Protein AF-A0A6M0EXH0-F1 (afdb_monomer_lite)

pLDDT: mean 88.58, std 10.72, range [41.16, 98.56]

Radius of gyration: 38.64 Å; chains: 1; bounding box: 89×43×115 Å

Sequence (333 aa):
MSDLYNFTYYYGNGDSYSGFGYAPTGSYYSGQYLGYADGVYNETGYDGYYYISSVYSGYSSNLINNVYVSSYYDGDSSGEYYTPYHYSLGNTSGSYGLGSEYDYIYDNVTGYQDFGSNYYEADGSANNSDLYYFTYYYGNGDSYSGSGYASTGTYYSGQYLGYADGVYNETGYDGYYYISSVYSGYSNDLANQVYVSSYYDGDSSGEYYTPYHYSLGNTSGSYGLGSEYDYIYDNVTGYQDFGSNYYEADGSANNSDLYYFTYYYGNGDSYSGSGYASTGTYYSGQYLGYADGVYNETGYDGYYYISSVYSGYSNDLANQVYVSSYYDGDSSG

Secondary structure (DSSP, 8-state):
-EEEEEEEEE-SSS-EEEEEEEEETTS--TTEEEEPPTT---TTSS--EEEEEEEEEEE-GGGTT-EEEEEEEETTTT-EEE--HHHHT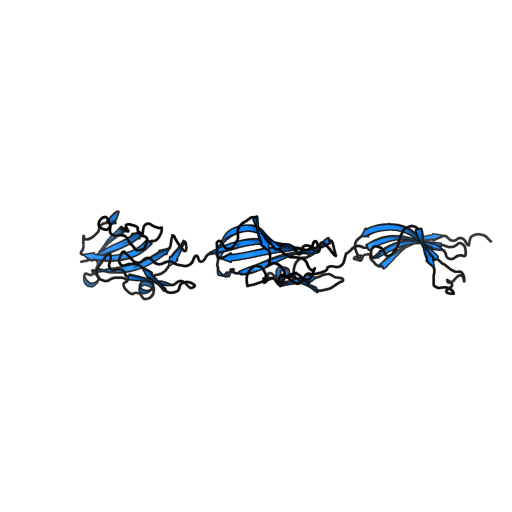T--SBSSSTT--EEEEEETTTEEEEEETTTB-------EEEEEEEEEE-SSS-EEEEEEEEETTS--TT-EEEPPTT---TTSS--EEEEEEEEEEEEGGGTT-EEEEEEEETTTT-EEE--HHHHTT--SBSSSTT--EEEEEETTTEEEEEETTTB--------EEEEEEEEE-SSS-EEEEEEEEETTS--TT-EEEPPTT---TTSS--EEEEEEEEEEE-GGGTT-EEEEEEE------

Structure (mmCIF, N/CA/C/O backbone):
data_AF-A0A6M0EXH0-F1
#
_entry.id   AF-A0A6M0EXH0-F1
#
loop_
_atom_site.group_PDB
_atom_site.id
_atom_site.type_symbol
_atom_site.label_atom_id
_atom_site.label_alt_id
_atom_site.label_comp_id
_atom_site.label_asym_id
_atom_site.label_entity_id
_atom_site.label_seq_id
_atom_site.pdbx_PDB_ins_code
_atom_site.Cartn_x
_atom_site.Cartn_y
_atom_site.Cartn_z
_atom_site.occupancy
_atom_site.B_iso_or_equiv
_atom_site.auth_seq_id
_atom_site.auth_comp_id
_atom_site.auth_asym_id
_atom_site.auth_atom_id
_atom_site.pdbx_PDB_model_num
ATOM 1 N N . MET A 1 1 ? -22.297 -6.994 53.208 1.00 87.81 1 MET A N 1
ATOM 2 C CA . MET A 1 1 ? -21.526 -7.720 52.181 1.00 87.81 1 MET A CA 1
ATOM 3 C C . MET A 1 1 ? -21.955 -7.198 50.828 1.00 87.81 1 MET A C 1
ATOM 5 O O . MET A 1 1 ? -23.049 -6.645 50.733 1.00 87.81 1 MET A O 1
ATOM 9 N N . SER A 1 2 ? -21.075 -7.298 49.844 1.00 95.81 2 SER A N 1
ATOM 10 C CA . SER A 1 2 ? -21.364 -6.983 48.449 1.00 95.81 2 SER A CA 1
ATOM 11 C C . SER A 1 2 ? -21.171 -8.217 47.575 1.00 95.81 2 SER A C 1
ATOM 13 O O . SER A 1 2 ? -20.488 -9.174 47.968 1.00 95.81 2 SER A O 1
ATOM 15 N N . ASP A 1 3 ? -21.776 -8.162 46.394 1.00 97.94 3 ASP A N 1
ATOM 16 C CA . ASP A 1 3 ? -21.526 -9.093 45.305 1.00 97.94 3 ASP A CA 1
ATOM 17 C C . ASP A 1 3 ? -20.686 -8.393 44.231 1.00 97.94 3 ASP A C 1
ATOM 19 O O . ASP A 1 3 ? -20.947 -7.231 43.908 1.00 97.94 3 ASP A O 1
ATOM 23 N N . LEU A 1 4 ? -19.693 -9.097 43.683 1.00 98.06 4 LEU A N 1
ATOM 24 C CA . LEU A 1 4 ? -19.029 -8.729 42.434 1.00 98.06 4 LEU A CA 1
ATOM 25 C C . LEU A 1 4 ? -19.858 -9.268 41.271 1.00 98.06 4 LEU A C 1
ATOM 27 O O . LEU A 1 4 ? -20.203 -10.449 41.266 1.00 98.06 4 LEU A O 1
ATOM 31 N N . TYR A 1 5 ? -20.148 -8.431 40.284 1.00 98.31 5 TYR A N 1
ATOM 32 C CA . TYR A 1 5 ? -20.830 -8.829 39.056 1.00 98.31 5 TYR A CA 1
ATOM 33 C C . TYR A 1 5 ? -19.974 -8.479 37.841 1.00 98.31 5 TYR A C 1
ATOM 35 O O . TYR A 1 5 ? -19.350 -7.422 37.818 1.00 98.31 5 TYR A O 1
ATOM 43 N N . ASN A 1 6 ? -19.959 -9.355 36.838 1.00 98.56 6 ASN A N 1
ATOM 44 C CA . ASN A 1 6 ? -19.406 -9.047 35.519 1.00 98.56 6 ASN A CA 1
ATOM 45 C C . ASN A 1 6 ? -20.550 -8.692 34.575 1.00 98.56 6 ASN A C 1
ATOM 47 O O . ASN A 1 6 ? -21.603 -9.337 34.614 1.00 98.56 6 ASN A O 1
ATOM 51 N N . PHE A 1 7 ? -20.337 -7.696 33.725 1.00 98.19 7 PHE A N 1
ATOM 52 C CA . PHE A 1 7 ? -21.364 -7.194 32.826 1.00 98.19 7 PHE A CA 1
ATOM 53 C C . PHE A 1 7 ? -20.805 -6.849 31.446 1.00 98.19 7 PHE A C 1
ATOM 55 O O . PHE A 1 7 ? -19.606 -6.612 31.290 1.00 98.19 7 PHE A O 1
ATOM 62 N N . THR A 1 8 ? -21.713 -6.767 30.479 1.00 98.06 8 THR A N 1
ATOM 63 C CA . THR A 1 8 ? -21.494 -6.135 29.175 1.00 98.06 8 THR A CA 1
ATOM 64 C C . THR A 1 8 ? -22.652 -5.187 28.898 1.00 98.06 8 THR A C 1
ATOM 66 O O . THR A 1 8 ? -23.804 -5.585 29.065 1.00 98.06 8 THR A O 1
ATOM 69 N N . TYR A 1 9 ? -22.360 -3.952 28.510 1.00 96.50 9 TYR A N 1
ATOM 70 C CA . TYR A 1 9 ? -23.330 -3.020 27.946 1.00 96.50 9 TYR A CA 1
ATOM 71 C C . TYR A 1 9 ? -23.258 -3.084 26.423 1.00 96.50 9 TYR A C 1
ATOM 73 O O . TYR A 1 9 ? -22.159 -3.054 25.878 1.00 96.50 9 TYR A O 1
ATOM 81 N N . TYR A 1 10 ? -24.404 -3.168 25.755 1.00 95.25 10 TYR A N 1
ATOM 82 C CA . TYR A 1 10 ? -24.516 -3.177 24.297 1.00 95.25 10 TYR A CA 1
ATOM 83 C C . TYR A 1 10 ? -25.215 -1.906 23.827 1.00 95.25 10 TYR A C 1
ATOM 85 O O . TYR A 1 10 ? -26.292 -1.593 24.338 1.00 95.25 10 TYR A O 1
ATOM 93 N N . TYR A 1 11 ? -24.635 -1.218 22.840 1.00 93.31 11 TYR A N 1
ATOM 94 C CA . TYR A 1 11 ? -25.221 -0.008 22.255 1.00 93.31 11 TYR A CA 1
ATOM 95 C C . TYR A 1 11 ? -26.290 -0.317 21.207 1.00 93.31 11 TYR A C 1
ATOM 97 O O . TYR A 1 11 ? -27.246 0.436 21.085 1.00 93.31 11 TYR A O 1
ATOM 105 N N . GLY A 1 12 ? -26.177 -1.444 20.500 1.00 91.25 12 GLY A N 1
ATOM 106 C CA . GLY A 1 12 ? -27.157 -1.893 19.502 1.00 91.25 12 GLY A CA 1
ATOM 107 C C . GLY A 1 12 ? -26.750 -1.663 18.041 1.00 91.25 12 GLY A C 1
ATOM 108 O O . GLY A 1 12 ? -27.329 -2.298 17.162 1.00 91.25 12 GLY A O 1
ATOM 109 N N . ASN A 1 13 ? -25.728 -0.846 17.785 1.00 87.44 13 ASN A N 1
ATOM 110 C CA . ASN A 1 13 ? -25.076 -0.651 16.479 1.00 87.44 13 ASN A CA 1
ATOM 111 C C . ASN A 1 13 ? -23.956 -1.671 16.190 1.00 87.44 13 ASN A C 1
ATOM 113 O O . ASN A 1 13 ? -23.621 -1.898 15.034 1.00 87.44 13 ASN A O 1
ATOM 117 N N . GLY A 1 14 ? -23.432 -2.333 17.219 1.00 92.00 14 GLY A N 1
ATOM 118 C CA . GLY A 1 14 ? -22.269 -3.220 17.113 1.00 92.00 14 GLY A CA 1
ATOM 119 C C . GLY A 1 14 ? -21.350 -3.069 18.318 1.00 92.00 14 GLY A C 1
ATOM 120 O O . GLY A 1 14 ? -20.712 -4.042 18.729 1.00 92.00 14 GLY A O 1
ATOM 121 N N . ASP A 1 15 ? -21.397 -1.899 18.951 1.00 95.25 15 ASP A N 1
ATOM 122 C CA . ASP A 1 15 ? -20.476 -1.563 20.023 1.00 95.25 15 ASP A CA 1
ATOM 123 C C . ASP A 1 15 ? -20.921 -2.111 21.359 1.00 95.25 15 ASP A C 1
ATOM 125 O O . ASP A 1 15 ? -22.110 -2.319 21.661 1.00 95.25 15 ASP A O 1
ATOM 129 N N . SER A 1 16 ? -19.926 -2.327 22.207 1.00 97.00 16 SER A N 1
ATOM 130 C CA . SER A 1 16 ? -20.157 -2.747 23.575 1.00 97.00 16 SER A CA 1
ATOM 131 C C . SER A 1 16 ? -18.986 -2.414 24.478 1.00 97.00 16 SER A C 1
ATOM 133 O O . SER A 1 16 ? -17.844 -2.354 24.045 1.00 97.00 16 SER A O 1
ATOM 135 N N . TYR A 1 17 ? -19.243 -2.302 25.776 1.00 97.94 17 TYR A N 1
ATOM 136 C CA . TYR A 1 17 ? -18.172 -2.329 26.766 1.00 97.94 17 TYR A CA 1
ATOM 137 C C . TYR A 1 17 ? -18.444 -3.357 27.848 1.00 97.94 17 TYR A C 1
ATOM 139 O O . TYR A 1 17 ? -19.583 -3.604 28.239 1.00 97.94 17 TYR A O 1
ATOM 147 N N . SER A 1 18 ? -17.378 -3.988 28.328 1.00 98.19 18 SER A N 1
ATOM 148 C CA . SER A 1 18 ? -17.439 -5.051 29.327 1.00 98.19 18 SER A CA 1
ATOM 149 C C . SER A 1 18 ? -16.565 -4.735 30.524 1.00 98.19 18 SER A C 1
ATOM 151 O O . SER A 1 18 ? -15.488 -4.144 30.412 1.00 98.19 18 SER A O 1
ATOM 153 N N . GLY A 1 19 ? -17.019 -5.175 31.690 1.00 98.12 19 GLY A N 1
ATOM 154 C CA . GLY A 1 19 ? -16.356 -4.868 32.940 1.00 98.12 19 GLY A CA 1
ATOM 155 C C . GLY A 1 19 ? -16.932 -5.617 34.126 1.00 98.12 19 GLY A C 1
ATOM 156 O O . GLY A 1 19 ? -17.653 -6.609 33.990 1.00 98.12 19 GLY A O 1
ATOM 157 N N . PHE A 1 20 ? -16.610 -5.115 35.311 1.00 98.31 20 PHE A N 1
ATOM 158 C CA . PHE A 1 20 ? -17.142 -5.623 36.563 1.00 98.31 20 PHE A CA 1
ATOM 159 C C . PHE A 1 20 ? -17.454 -4.491 37.533 1.00 98.31 20 PHE A C 1
ATOM 161 O O . PHE A 1 20 ? -16.868 -3.412 37.484 1.00 98.31 20 PHE A O 1
ATOM 168 N N . GLY A 1 21 ? -18.363 -4.748 38.462 1.00 97.62 21 GLY A N 1
ATOM 169 C CA . GLY A 1 21 ? -18.667 -3.816 39.534 1.00 97.62 21 GLY A CA 1
ATOM 170 C C . GLY A 1 21 ? -19.073 -4.524 40.811 1.00 97.62 21 GLY A C 1
ATOM 171 O O . GLY A 1 21 ? -19.112 -5.754 40.883 1.00 97.62 21 GLY A O 1
ATOM 172 N N . TYR A 1 22 ? -19.381 -3.731 41.832 1.00 98.06 22 TYR A N 1
ATOM 173 C CA . TYR A 1 22 ? -19.827 -4.234 43.127 1.00 98.06 22 TYR A CA 1
ATOM 174 C C . TYR A 1 22 ? -21.173 -3.634 43.509 1.00 98.06 22 TYR A C 1
ATOM 176 O O . TYR A 1 22 ? -21.377 -2.425 43.418 1.00 98.06 22 TYR A O 1
ATOM 184 N N . ALA A 1 23 ? -22.093 -4.466 43.982 1.00 97.56 23 ALA A N 1
ATOM 185 C CA . ALA A 1 23 ? -23.424 -4.043 44.412 1.00 97.56 23 ALA A CA 1
ATOM 186 C C . ALA A 1 23 ? -23.782 -4.666 45.770 1.00 97.56 23 ALA A C 1
ATOM 188 O O . ALA A 1 23 ? -23.120 -5.617 46.202 1.00 97.56 23 ALA A O 1
ATOM 189 N N . PRO A 1 24 ? -24.796 -4.148 46.488 1.00 97.69 24 PRO A N 1
ATOM 190 C CA . PRO A 1 24 ? -25.351 -4.848 47.640 1.00 97.69 24 PRO A CA 1
ATOM 191 C C . PRO A 1 24 ? -25.698 -6.302 47.292 1.00 97.69 24 PRO A C 1
ATOM 193 O O . PRO A 1 24 ? -26.144 -6.598 46.184 1.00 97.69 24 PRO A O 1
ATOM 196 N N . THR A 1 25 ? -25.485 -7.223 48.235 1.00 96.50 25 THR A N 1
ATOM 197 C CA . THR A 1 25 ? -25.768 -8.641 47.982 1.00 96.50 25 THR A CA 1
ATOM 198 C C . THR A 1 25 ? -27.222 -8.854 47.556 1.00 96.50 25 THR A C 1
ATOM 200 O O . THR A 1 25 ? -28.140 -8.385 48.230 1.00 96.50 25 THR A O 1
ATOM 203 N N . GLY A 1 26 ? -27.418 -9.576 46.451 1.00 94.69 26 GLY A N 1
ATOM 204 C CA . GLY A 1 26 ? -28.729 -9.846 45.858 1.00 94.69 26 GLY A CA 1
ATOM 205 C C . GLY A 1 26 ? -29.255 -8.767 44.905 1.00 94.69 26 GLY A C 1
ATOM 206 O O . GLY A 1 26 ? -30.392 -8.888 44.455 1.00 94.69 26 GLY A O 1
ATOM 207 N N . SER A 1 27 ? -28.471 -7.730 44.581 1.00 96.25 27 SER A N 1
ATOM 208 C CA . SER A 1 27 ? -28.870 -6.713 43.595 1.00 96.25 27 SER A CA 1
ATOM 209 C C . SER A 1 27 ? -29.006 -7.262 42.172 1.00 96.25 27 SER A C 1
ATOM 211 O O . SER A 1 27 ? -29.902 -6.831 41.449 1.00 96.25 27 SER A O 1
ATOM 213 N N . TYR A 1 28 ? -28.147 -8.209 41.784 1.00 97.19 28 TYR A N 1
ATOM 214 C CA . TYR A 1 28 ? -28.113 -8.783 40.437 1.00 97.19 28 TYR A CA 1
ATOM 215 C C . TYR A 1 28 ? -28.037 -10.312 40.464 1.00 97.19 28 TYR A C 1
ATOM 217 O O . TYR A 1 28 ? -27.669 -10.908 41.478 1.00 97.19 28 TYR A O 1
ATOM 225 N N . TYR A 1 29 ? -28.346 -10.951 39.333 1.00 97.38 29 TYR A N 1
ATOM 226 C CA . TYR A 1 29 ? -28.176 -12.393 39.121 1.00 97.38 29 TYR A CA 1
ATOM 227 C C . TYR A 1 29 ? -27.566 -12.697 37.742 1.00 97.38 29 TYR A C 1
ATOM 229 O O . TYR A 1 29 ? -27.699 -11.919 36.803 1.00 97.38 29 TYR A O 1
ATOM 237 N N . SER A 1 30 ? -26.872 -13.833 37.609 1.00 97.44 30 SER A N 1
ATOM 238 C CA . SER A 1 30 ? -26.282 -14.258 36.326 1.00 97.44 30 SER A CA 1
ATOM 239 C C . SER A 1 30 ? -27.373 -14.553 35.291 1.00 97.44 30 SER A C 1
ATOM 241 O O . SER A 1 30 ? -28.378 -15.190 35.609 1.00 97.44 30 SER A O 1
ATOM 243 N N . GLY A 1 31 ? -27.172 -14.083 34.060 1.00 96.81 31 GLY A N 1
ATOM 244 C CA . GLY A 1 31 ? -28.142 -14.160 32.969 1.00 96.81 31 GLY A CA 1
ATOM 245 C C . GLY A 1 31 ? -29.170 -13.023 32.963 1.00 96.81 31 GLY A C 1
ATOM 246 O O . GLY A 1 31 ? -30.100 -13.050 32.160 1.00 96.81 31 GLY A O 1
ATOM 247 N N . GLN A 1 32 ? -29.045 -12.043 33.861 1.00 97.56 32 GLN A N 1
ATOM 248 C CA . GLN A 1 32 ? -29.955 -10.904 33.929 1.00 97.56 32 GLN A CA 1
ATOM 249 C C . GLN A 1 32 ? -29.694 -9.916 32.789 1.00 97.56 32 GLN A C 1
ATOM 251 O O . GLN A 1 32 ? -28.553 -9.527 32.553 1.00 97.56 32 GLN A O 1
ATOM 256 N N . TYR A 1 33 ? -30.769 -9.454 32.152 1.00 95.12 33 TYR A N 1
ATOM 257 C CA . TYR A 1 33 ? -30.754 -8.318 31.233 1.00 95.12 33 TYR A CA 1
ATOM 258 C C . TYR A 1 33 ? -31.379 -7.100 31.916 1.00 95.12 33 TYR A C 1
ATOM 260 O O . TYR A 1 33 ? -32.401 -7.224 32.597 1.00 95.12 33 TYR A O 1
ATOM 268 N N . LEU A 1 34 ? -30.770 -5.933 31.738 1.00 91.94 34 LEU A N 1
ATOM 269 C CA . LEU A 1 34 ? -31.250 -4.653 32.253 1.00 91.94 34 LEU A CA 1
ATOM 270 C C . LEU A 1 34 ? -31.269 -3.658 31.091 1.00 91.94 34 LEU A C 1
ATOM 272 O O . LEU A 1 34 ? -30.221 -3.173 30.677 1.00 91.94 34 LEU A O 1
ATOM 276 N N . GLY A 1 35 ? -32.453 -3.397 30.545 1.00 81.38 35 GLY A N 1
ATOM 277 C CA . GLY A 1 35 ? -32.664 -2.341 29.553 1.00 81.38 35 GLY A CA 1
ATOM 278 C C . GLY A 1 35 ? -33.133 -1.044 30.207 1.00 81.38 35 GLY A C 1
ATOM 279 O O . GLY A 1 35 ? -33.582 -1.044 31.360 1.00 81.38 35 GLY A O 1
ATOM 280 N N . TYR A 1 36 ? -33.056 0.052 29.459 1.00 67.38 36 TYR A N 1
ATOM 281 C CA . TYR A 1 36 ? -33.635 1.329 29.865 1.00 67.38 36 TYR A CA 1
ATOM 282 C C . TYR A 1 36 ? -35.136 1.400 29.573 1.00 67.38 36 TYR A C 1
ATOM 284 O O . TYR A 1 36 ? -35.718 0.528 28.926 1.00 67.38 36 TYR A O 1
ATOM 292 N N . ALA A 1 37 ? -35.787 2.418 30.141 1.00 59.78 37 ALA A N 1
ATOM 293 C CA . ALA A 1 37 ? -37.183 2.700 29.846 1.00 59.78 37 ALA A CA 1
ATOM 294 C C . ALA A 1 37 ? -37.350 3.011 28.351 1.00 59.78 37 ALA A C 1
ATOM 296 O O . ALA A 1 37 ? -36.537 3.731 27.779 1.00 59.78 37 ALA A O 1
ATOM 297 N N . ASP A 1 38 ? -38.426 2.484 27.771 1.00 58.00 38 ASP A N 1
ATOM 298 C CA . ASP A 1 38 ? -38.812 2.661 26.369 1.00 58.00 38 ASP A CA 1
ATOM 299 C C . ASP A 1 38 ? -38.720 4.147 25.947 1.00 58.00 38 ASP A C 1
ATOM 301 O O . ASP A 1 38 ? -39.349 5.010 26.573 1.00 58.00 38 ASP A O 1
ATOM 305 N N . GLY A 1 39 ? -37.913 4.447 24.920 1.00 59.41 39 GLY A N 1
ATOM 306 C CA . GLY A 1 39 ? -37.734 5.798 24.367 1.00 59.41 39 GLY A CA 1
ATOM 307 C C . GLY A 1 39 ? -36.568 6.632 24.922 1.00 59.41 39 GLY A C 1
ATOM 308 O O . GLY A 1 39 ? -36.561 7.849 24.716 1.00 59.41 39 GLY A O 1
ATOM 309 N N . VAL A 1 40 ? -35.597 6.026 25.616 1.00 68.19 40 VAL A N 1
ATOM 310 C CA . VAL A 1 40 ? -34.318 6.669 25.980 1.00 68.19 40 VAL A CA 1
ATOM 311 C C . VAL A 1 40 ? -33.198 6.078 25.125 1.00 68.19 40 VAL A C 1
ATOM 313 O O . VAL A 1 40 ? -32.654 5.027 25.450 1.00 68.19 40 VAL A O 1
ATOM 316 N N . TYR A 1 41 ? -32.858 6.782 24.048 1.00 82.00 41 TYR A N 1
ATOM 317 C CA . TYR A 1 41 ? -31.816 6.371 23.112 1.00 82.00 41 TYR A CA 1
ATOM 318 C C . TYR A 1 41 ? -30.425 6.805 23.580 1.00 82.00 41 TYR A C 1
ATOM 320 O O . TYR A 1 41 ? -30.266 7.879 24.171 1.00 82.00 41 TYR A O 1
ATOM 328 N N . ASN A 1 42 ? -29.427 5.978 23.279 1.00 83.81 42 ASN A N 1
ATOM 329 C CA . ASN A 1 42 ? -28.021 6.374 23.336 1.00 83.81 42 ASN A CA 1
ATOM 330 C C . ASN A 1 42 ? -27.648 7.268 22.132 1.00 83.81 42 ASN A C 1
ATOM 332 O O . ASN A 1 42 ? -28.496 7.593 21.295 1.00 83.81 42 ASN A O 1
ATOM 336 N N . GLU A 1 43 ? -26.384 7.683 22.047 1.00 85.62 43 GLU A N 1
ATOM 337 C CA . GLU A 1 43 ? -25.857 8.542 20.978 1.00 85.62 43 GLU A CA 1
ATOM 338 C C . GLU A 1 43 ? -26.036 7.944 19.574 1.00 85.62 43 GLU A C 1
ATOM 340 O O . GLU A 1 43 ? -26.235 8.682 18.609 1.00 85.62 43 GLU A O 1
ATOM 345 N N . THR A 1 44 ? -26.103 6.615 19.472 1.00 80.00 44 THR A N 1
ATOM 346 C CA . THR A 1 44 ? -26.275 5.884 18.209 1.00 80.00 44 THR A CA 1
ATOM 347 C C . THR A 1 44 ? -27.745 5.711 17.811 1.00 80.00 44 THR A C 1
ATOM 349 O O . THR A 1 44 ? -28.058 5.185 16.742 1.00 80.00 44 THR A O 1
ATOM 352 N N . GLY A 1 45 ? -28.679 6.202 18.635 1.00 84.88 45 GLY A N 1
ATOM 353 C CA . GLY A 1 45 ? -30.116 6.174 18.360 1.00 84.88 45 GLY A CA 1
ATOM 354 C C . GLY A 1 45 ? -30.803 4.847 18.696 1.00 84.88 45 GLY A C 1
ATOM 355 O O . GLY A 1 45 ? -31.947 4.643 18.284 1.00 84.88 45 GLY A O 1
ATOM 356 N N . TYR A 1 46 ? -30.137 3.959 19.438 1.00 86.50 46 TYR A N 1
ATOM 357 C CA . TYR A 1 46 ? -30.650 2.647 19.835 1.00 86.50 46 TYR A CA 1
ATOM 358 C C . TYR A 1 46 ? -30.922 2.561 21.346 1.00 86.50 46 TYR A C 1
ATOM 360 O O . TYR A 1 46 ? -30.409 3.343 22.150 1.00 86.50 46 TYR A O 1
ATOM 368 N N . ASP A 1 47 ? -31.745 1.586 21.740 1.00 87.25 47 ASP A N 1
ATOM 369 C CA . ASP A 1 47 ? -31.973 1.255 23.148 1.00 87.25 47 ASP A CA 1
ATOM 370 C C . ASP A 1 47 ? -30.851 0.331 23.645 1.00 87.25 47 ASP A C 1
ATOM 372 O O . ASP A 1 47 ? -30.845 -0.875 23.372 1.00 87.25 47 ASP A O 1
ATOM 376 N N . GLY A 1 48 ? -29.897 0.887 24.389 1.00 89.19 48 GLY A N 1
ATOM 377 C CA . GLY A 1 48 ? -28.822 0.092 24.977 1.00 89.19 48 GLY A CA 1
ATOM 378 C C . GLY A 1 48 ? -29.271 -0.746 26.181 1.00 89.19 48 GLY A C 1
ATOM 379 O O . GLY A 1 48 ? -30.248 -0.430 26.872 1.00 89.19 48 GLY A O 1
ATOM 380 N N . TYR A 1 49 ? -28.543 -1.827 26.468 1.00 93.25 49 TYR A N 1
ATOM 381 C CA . TYR A 1 49 ? -28.848 -2.708 27.600 1.00 93.25 49 TYR A CA 1
ATOM 382 C C . TYR A 1 49 ? -27.605 -3.347 28.219 1.00 93.25 49 TYR A C 1
ATOM 384 O O . TYR A 1 49 ? -26.626 -3.648 27.540 1.00 93.25 49 TYR A O 1
ATOM 392 N N . TYR A 1 50 ? -27.684 -3.636 29.519 1.00 96.69 50 TYR A N 1
ATOM 393 C CA . TYR A 1 50 ? -26.700 -4.446 30.229 1.00 96.69 50 TYR A CA 1
ATOM 394 C C . TYR A 1 50 ? -27.087 -5.923 30.237 1.00 96.69 50 TYR A C 1
ATOM 396 O O . TYR A 1 50 ? -28.254 -6.282 30.409 1.00 96.69 50 TYR A O 1
ATOM 404 N N . TYR A 1 51 ? -26.077 -6.781 30.161 1.00 97.62 51 TYR A N 1
ATOM 405 C CA . TYR A 1 51 ? -26.156 -8.210 30.419 1.00 97.62 51 TYR A CA 1
ATOM 406 C C . TYR A 1 51 ? -25.208 -8.588 31.558 1.00 97.62 51 TYR A C 1
ATOM 408 O O . TYR A 1 51 ? -24.006 -8.345 31.473 1.00 97.62 51 TYR A O 1
ATOM 416 N N . ILE A 1 52 ? -25.734 -9.205 32.617 1.00 98.50 52 ILE A N 1
ATOM 417 C CA . ILE A 1 52 ? -24.950 -9.684 33.760 1.00 98.50 52 ILE A CA 1
ATOM 418 C C . ILE A 1 52 ? -24.504 -11.119 33.494 1.00 98.50 52 ILE A C 1
ATOM 420 O O . ILE A 1 52 ? -25.296 -12.060 33.576 1.00 98.50 52 ILE A O 1
ATOM 424 N N . SER A 1 53 ? -23.220 -11.319 33.212 1.00 97.88 53 SER A N 1
ATOM 425 C CA . SER A 1 53 ? -22.692 -12.639 32.858 1.00 97.88 53 SER A CA 1
ATOM 426 C C . SER A 1 53 ? -22.463 -13.527 34.083 1.00 97.88 53 SER A C 1
ATOM 428 O O . SER A 1 53 ? -22.690 -14.736 34.036 1.00 97.88 53 SER A O 1
ATOM 430 N N . SER A 1 54 ? -22.057 -12.955 35.217 1.00 98.00 54 SER A N 1
ATOM 431 C CA . SER A 1 54 ? -21.780 -13.711 36.446 1.00 98.00 54 SER A CA 1
ATOM 432 C C . SER A 1 54 ? -21.868 -12.839 37.695 1.00 98.00 54 SER A C 1
ATOM 434 O O . SER A 1 54 ? -21.700 -11.625 37.613 1.00 98.00 54 SER A O 1
ATOM 436 N N . VAL A 1 55 ? -22.132 -13.469 38.845 1.00 98.00 55 VAL A N 1
ATOM 437 C CA . VAL A 1 55 ? -22.244 -12.818 40.160 1.00 98.00 55 VAL A CA 1
ATOM 438 C C . VAL A 1 55 ? -21.563 -13.686 41.222 1.00 98.00 55 VAL A C 1
ATOM 440 O O . VAL A 1 55 ? -21.782 -14.897 41.261 1.00 98.00 55 VAL A O 1
ATOM 443 N N . TYR A 1 56 ? -20.764 -13.071 42.093 1.00 97.50 56 TYR A N 1
ATOM 444 C CA . TYR A 1 56 ? -20.016 -13.729 43.164 1.00 97.50 56 TYR A CA 1
ATOM 445 C C . TYR A 1 56 ? -20.186 -12.971 44.484 1.00 97.50 56 TYR A C 1
ATOM 447 O O . TYR A 1 56 ? -19.867 -11.787 44.569 1.00 97.50 56 TYR A O 1
ATOM 455 N N . SER A 1 57 ? -20.648 -13.648 45.534 1.00 95.69 57 SER A N 1
ATOM 456 C CA . SER A 1 57 ? -20.845 -13.044 46.859 1.00 95.69 57 SER A CA 1
ATOM 457 C C . SER A 1 57 ? -19.601 -13.106 47.746 1.00 95.69 57 SER A C 1
ATOM 459 O O . SER A 1 57 ? -18.725 -13.948 47.562 1.00 95.69 57 SER A O 1
ATOM 461 N N . GLY A 1 58 ? -19.574 -12.261 48.780 1.00 93.31 58 GLY A N 1
ATOM 462 C CA . GLY A 1 58 ? -18.561 -12.313 49.846 1.00 93.31 58 GLY A CA 1
ATOM 463 C C . GLY A 1 58 ? -17.533 -11.185 49.801 1.00 93.31 58 GLY A C 1
ATOM 464 O O . GLY A 1 58 ? -16.509 -11.264 50.477 1.00 93.31 58 GLY A O 1
ATOM 465 N N . TYR A 1 59 ? -17.810 -10.125 49.042 1.00 95.56 59 TYR A N 1
ATOM 466 C CA . TYR A 1 59 ? -16.930 -8.971 48.927 1.00 95.56 59 TYR A CA 1
ATOM 467 C C . TYR A 1 59 ? -17.248 -7.901 49.980 1.00 95.56 59 TYR A C 1
ATOM 469 O O . TYR A 1 59 ? -18.282 -7.911 50.669 1.00 95.56 59 TYR A O 1
ATOM 477 N N . SER A 1 60 ? -16.299 -6.979 50.145 1.00 94.25 60 SER A N 1
ATOM 478 C CA . SER A 1 60 ? -16.377 -5.912 51.137 1.00 94.25 60 SER A CA 1
ATOM 479 C C . SER A 1 60 ? -17.373 -4.826 50.726 1.00 94.25 60 SER A C 1
ATOM 481 O O . SER A 1 60 ? -17.406 -4.371 49.582 1.00 94.25 60 SER A O 1
ATOM 483 N N . SER A 1 61 ? -18.167 -4.349 51.687 1.00 93.00 61 SER A N 1
ATOM 484 C CA . SER A 1 61 ? -19.198 -3.333 51.445 1.00 93.00 61 SER A CA 1
ATOM 485 C C . SER A 1 61 ? -18.647 -1.956 51.067 1.00 93.00 61 SER A C 1
ATOM 487 O O . SER A 1 61 ? -19.401 -1.142 50.553 1.00 93.00 61 SER A O 1
ATOM 489 N N . ASN A 1 62 ? -17.361 -1.678 51.302 1.00 94.50 62 ASN A N 1
ATOM 490 C CA . ASN A 1 62 ? -16.730 -0.420 50.883 1.00 94.50 62 ASN A CA 1
ATOM 491 C C . ASN A 1 62 ? -16.511 -0.317 49.363 1.00 94.50 62 ASN A C 1
ATOM 493 O O . ASN A 1 62 ? -16.150 0.754 48.894 1.00 94.50 62 ASN A O 1
ATOM 497 N N . LEU A 1 63 ? -16.693 -1.412 48.619 1.00 95.19 63 LEU A N 1
ATOM 498 C CA . LEU A 1 63 ? -16.568 -1.433 47.161 1.00 95.19 63 LEU A CA 1
ATOM 499 C C . LEU A 1 63 ? -17.892 -1.137 46.452 1.00 95.19 63 LEU A C 1
ATOM 501 O O . LEU A 1 63 ? -17.887 -0.917 45.248 1.00 95.19 63 LEU A O 1
ATOM 505 N N . ILE A 1 64 ? -19.016 -1.166 47.179 1.00 97.06 64 ILE A N 1
ATOM 506 C CA . ILE A 1 64 ? -20.361 -0.993 46.618 1.00 97.06 64 ILE A CA 1
ATOM 507 C C . ILE A 1 64 ? -20.414 0.258 45.735 1.00 97.06 64 ILE A C 1
ATOM 509 O O . ILE A 1 64 ? -19.936 1.315 46.137 1.00 97.06 64 ILE A O 1
ATOM 513 N N . ASN A 1 65 ? -21.052 0.108 44.574 1.00 96.31 65 ASN A N 1
ATOM 514 C CA . ASN A 1 65 ? -21.240 1.090 43.507 1.00 96.31 65 ASN A CA 1
ATOM 515 C C . ASN A 1 65 ? -20.017 1.375 42.631 1.00 96.31 65 ASN A C 1
ATOM 517 O O . ASN A 1 65 ? -20.183 2.027 41.601 1.00 96.31 65 ASN A O 1
ATOM 521 N N . ASN A 1 66 ? -18.830 0.871 42.973 1.00 97.62 66 ASN A N 1
ATOM 522 C CA . ASN A 1 66 ? -1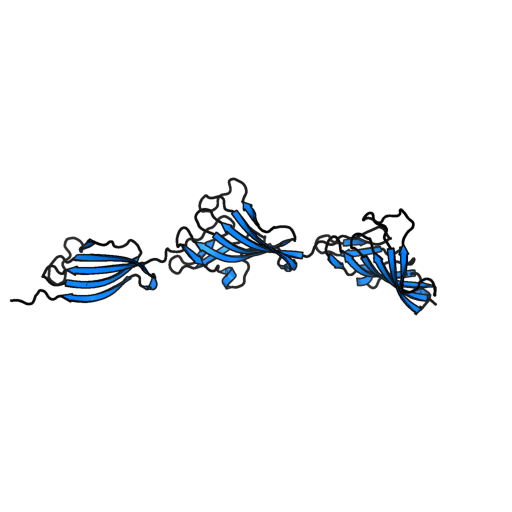7.684 0.978 42.077 1.00 97.62 66 ASN A CA 1
ATOM 523 C C . ASN A 1 66 ? -17.903 0.096 40.848 1.00 97.62 66 ASN A C 1
ATOM 525 O O . ASN A 1 66 ? -18.225 -1.090 40.983 1.00 97.62 66 ASN A O 1
ATOM 529 N N . VAL A 1 67 ? -17.678 0.678 39.674 1.00 97.94 67 VAL A N 1
ATOM 530 C CA . VAL A 1 67 ? -17.728 0.000 38.381 1.00 97.94 67 VAL A CA 1
ATOM 531 C C . VAL A 1 67 ? -16.425 0.247 37.632 1.00 97.94 67 VAL A C 1
ATOM 533 O O . VAL A 1 67 ? -15.917 1.368 37.595 1.00 97.94 67 VAL A O 1
ATOM 536 N N . TYR A 1 68 ? -15.880 -0.814 37.056 1.00 98.25 68 TYR A N 1
ATOM 537 C CA . TYR A 1 68 ? -14.656 -0.825 36.272 1.00 98.25 68 TYR A CA 1
ATOM 538 C C . TYR A 1 68 ? -14.996 -1.355 34.887 1.00 98.25 68 TYR A C 1
ATOM 540 O O . TYR A 1 68 ? -15.468 -2.486 34.773 1.00 98.25 68 TYR A O 1
ATOM 548 N N . VAL A 1 69 ? -14.743 -0.566 33.847 1.00 98.31 69 VAL A N 1
ATOM 549 C CA . VAL A 1 69 ? -14.872 -1.029 32.465 1.00 98.31 69 VAL A CA 1
ATOM 550 C C . VAL A 1 69 ? -13.506 -1.493 31.990 1.00 98.31 69 VAL A C 1
ATOM 552 O O . VAL A 1 69 ? -12.586 -0.700 31.889 1.00 98.31 69 VAL A O 1
ATOM 555 N N . SER A 1 70 ? -13.349 -2.784 31.719 1.00 97.75 70 SER A N 1
ATOM 556 C CA . SER A 1 70 ? -12.053 -3.367 31.352 1.00 97.75 70 SER A CA 1
ATOM 557 C C . SER A 1 70 ? -11.792 -3.415 29.850 1.00 97.75 70 SER A C 1
ATOM 559 O O . SER A 1 70 ? -10.656 -3.633 29.440 1.00 97.75 70 SER A O 1
ATOM 561 N N . SER A 1 71 ? -12.833 -3.269 29.032 1.00 97.94 71 SER A N 1
ATOM 562 C CA . SER A 1 71 ? -12.738 -3.373 27.578 1.00 97.94 71 SER A CA 1
ATOM 563 C C . SER A 1 71 ? -13.884 -2.620 26.914 1.00 97.94 71 SER A C 1
ATOM 565 O O . SER A 1 71 ? -15.018 -2.709 27.385 1.00 97.94 71 SER A O 1
ATOM 567 N N . TYR A 1 72 ? -13.574 -1.921 25.828 1.00 97.88 72 TYR A N 1
ATOM 568 C CA . TYR A 1 72 ? -14.527 -1.376 24.866 1.00 97.88 72 TYR A CA 1
ATOM 569 C C . TYR A 1 72 ? -14.328 -2.099 23.530 1.00 97.88 72 TYR A C 1
ATOM 571 O O . TYR A 1 72 ? -13.190 -2.387 23.170 1.00 97.88 72 TYR A O 1
ATOM 579 N N . TYR A 1 73 ? -15.405 -2.433 22.836 1.00 95.88 73 TYR A N 1
ATOM 580 C CA . TYR A 1 73 ? -15.414 -2.995 21.492 1.00 95.88 73 TYR A CA 1
ATOM 581 C C . TYR A 1 73 ? -16.161 -2.022 20.597 1.00 95.88 73 TYR A C 1
ATOM 583 O O . TYR A 1 73 ? -17.359 -1.829 20.800 1.00 95.88 73 TYR A O 1
ATOM 591 N N . ASP A 1 74 ? -15.435 -1.440 19.655 1.00 93.00 74 ASP A N 1
ATOM 592 C CA . ASP A 1 74 ? -15.975 -0.627 18.574 1.00 93.00 74 ASP A CA 1
ATOM 593 C C . ASP A 1 74 ? -16.209 -1.580 17.401 1.00 93.00 74 ASP A C 1
ATOM 595 O O . ASP A 1 74 ? -15.266 -2.052 16.768 1.00 93.00 74 ASP A O 1
ATOM 599 N N . GLY A 1 75 ? -17.459 -1.970 17.202 1.00 89.12 75 GLY A N 1
ATOM 600 C CA . GLY A 1 75 ? -17.858 -2.958 16.213 1.00 89.12 75 GLY A CA 1
ATOM 601 C C . GLY A 1 75 ? -18.349 -2.351 14.905 1.00 89.12 75 GLY A C 1
ATOM 602 O O . GLY A 1 75 ? -18.361 -3.068 13.900 1.00 89.12 75 GLY A O 1
ATOM 603 N N . ASP A 1 76 ? -18.782 -1.093 14.901 1.00 85.31 76 ASP A N 1
ATOM 604 C CA . ASP A 1 76 ? -19.379 -0.454 13.729 1.00 85.31 76 ASP A CA 1
ATOM 605 C C . ASP A 1 76 ? -18.433 0.501 12.983 1.00 85.31 76 ASP A C 1
ATOM 607 O O . ASP A 1 76 ? -18.603 0.660 11.767 1.00 85.31 76 ASP A O 1
ATOM 611 N N . SER A 1 77 ? -17.400 1.026 13.648 1.00 83.25 77 SER A N 1
ATOM 612 C CA . SER A 1 77 ? -16.390 1.908 13.059 1.00 83.25 77 SER A CA 1
ATOM 613 C C . SER A 1 77 ? -15.051 1.202 12.819 1.00 83.25 77 SER A C 1
ATOM 615 O O . SER A 1 77 ? -14.606 1.105 11.668 1.00 83.25 77 SER A O 1
ATOM 617 N N . SER A 1 78 ? -14.392 0.674 13.857 1.00 83.69 78 SER A N 1
ATOM 618 C CA . SER A 1 78 ? -13.049 0.075 13.722 1.00 83.69 78 SER A CA 1
ATOM 619 C C . SER A 1 78 ? -13.010 -1.453 13.682 1.00 83.69 78 SER A C 1
ATOM 621 O O . SER A 1 78 ? -12.112 -2.022 13.053 1.00 83.69 78 SER A O 1
ATOM 623 N N . GLY A 1 79 ? -13.969 -2.124 14.319 1.00 85.38 79 GLY A N 1
ATOM 624 C CA . GLY A 1 79 ? -13.971 -3.574 14.526 1.00 85.38 79 GLY A CA 1
ATOM 625 C C . GLY A 1 79 ? -12.998 -4.062 15.609 1.00 85.38 79 GLY A C 1
ATOM 626 O O . GLY A 1 79 ? -12.725 -5.265 15.667 1.00 85.38 79 GLY A O 1
ATOM 627 N N . GLU A 1 80 ? -12.466 -3.169 16.447 1.00 87.50 80 GLU A N 1
ATOM 628 C CA . GLU A 1 80 ? -11.358 -3.430 17.370 1.00 87.50 80 GLU A CA 1
ATOM 629 C C . GLU A 1 80 ? -11.744 -3.347 18.855 1.00 87.50 80 GLU A C 1
ATOM 631 O O . GLU A 1 80 ? -12.753 -2.765 19.260 1.00 87.50 80 GLU A O 1
ATOM 636 N N . TYR A 1 81 ? -10.889 -3.936 19.699 1.00 93.00 81 TYR A N 1
ATOM 637 C CA . TYR A 1 81 ? -10.984 -3.809 21.152 1.00 93.00 81 TYR A CA 1
ATOM 638 C C . TYR A 1 81 ? -10.023 -2.748 21.688 1.00 93.00 81 TYR A C 1
ATOM 640 O O . TYR A 1 81 ? -8.810 -2.819 21.493 1.00 93.00 81 TYR A O 1
ATOM 648 N N . TYR A 1 82 ? -10.554 -1.847 22.504 1.00 94.69 82 TYR A N 1
ATOM 649 C CA . TYR A 1 82 ? -9.803 -0.823 23.213 1.00 94.69 82 TYR A CA 1
ATOM 650 C C . TYR A 1 82 ? -9.746 -1.126 24.713 1.00 94.69 82 TYR A C 1
ATOM 652 O O . TYR A 1 82 ? -10.694 -1.641 25.316 1.00 94.69 82 TYR A O 1
ATOM 660 N N . THR A 1 83 ? -8.613 -0.790 25.339 1.00 96.69 83 THR A N 1
ATOM 661 C CA . THR A 1 83 ? -8.491 -0.758 26.804 1.00 96.69 83 THR A CA 1
ATOM 662 C C . THR A 1 83 ? -8.906 0.630 27.295 1.00 96.69 83 THR A C 1
ATOM 664 O O . THR A 1 83 ? -8.228 1.596 26.943 1.00 96.69 83 THR A O 1
ATOM 667 N N . PRO A 1 84 ? -9.964 0.756 28.116 1.00 97.69 84 PRO A N 1
ATOM 668 C CA . PRO A 1 84 ? -10.413 2.053 28.610 1.00 97.69 84 PRO A CA 1
ATOM 669 C C . PRO A 1 84 ? -9.365 2.768 29.469 1.00 97.69 84 PRO A C 1
ATOM 671 O O . PRO A 1 84 ? -8.606 2.139 30.222 1.00 97.69 84 PRO A O 1
ATOM 674 N N . TYR A 1 85 ? -9.343 4.096 29.382 1.00 97.81 85 TYR A N 1
ATOM 675 C CA . TYR A 1 85 ? -8.352 4.946 30.032 1.00 97.81 85 TYR A CA 1
ATOM 676 C C . TYR A 1 85 ? -8.332 4.772 31.554 1.00 97.81 85 TYR A C 1
ATOM 678 O O . TYR A 1 85 ? -7.265 4.511 32.121 1.00 97.81 85 TYR A O 1
ATOM 686 N N . HIS A 1 86 ? -9.476 4.845 32.241 1.00 97.44 86 HIS A N 1
ATOM 687 C CA . HIS A 1 86 ? -9.499 4.694 33.698 1.00 97.44 86 HIS A CA 1
ATOM 688 C C . HIS A 1 86 ? -9.027 3.308 34.135 1.00 97.44 86 HIS A C 1
ATOM 690 O O . HIS A 1 86 ? -8.262 3.205 35.098 1.00 97.44 86 HIS A O 1
ATOM 696 N N . TYR A 1 87 ? -9.392 2.257 33.404 1.00 96.94 87 TYR A N 1
ATOM 697 C CA . TYR A 1 87 ? -8.943 0.902 33.710 1.00 96.94 87 TYR A CA 1
ATOM 698 C C . TYR A 1 87 ? -7.435 0.731 33.548 1.00 96.94 87 TYR A C 1
ATOM 700 O O . TYR A 1 87 ? -6.795 0.126 34.410 1.00 96.94 87 TYR A O 1
ATOM 708 N N . SER A 1 88 ? -6.842 1.334 32.512 1.00 96.50 88 SER A N 1
ATOM 709 C CA . SER A 1 88 ? -5.384 1.340 32.319 1.00 96.50 88 SER A CA 1
ATOM 710 C C . SER A 1 88 ? -4.626 1.981 33.496 1.00 96.50 88 SER A C 1
ATOM 712 O O . SER A 1 88 ? -3.495 1.600 33.798 1.00 96.50 88 SER A O 1
ATOM 714 N N . LEU A 1 89 ? -5.278 2.900 34.218 1.00 97.00 89 LEU A N 1
ATOM 715 C CA . LEU A 1 89 ? -4.766 3.550 35.426 1.00 97.00 89 LEU A CA 1
ATOM 716 C C . LEU A 1 89 ? -5.157 2.840 36.734 1.00 97.00 89 LEU A C 1
ATOM 718 O O . LEU A 1 89 ? -4.778 3.298 37.812 1.00 97.00 89 LEU A O 1
ATOM 722 N N . GLY A 1 90 ? -5.922 1.746 36.671 1.00 95.19 90 GLY A N 1
ATOM 723 C CA . GLY A 1 90 ? -6.470 1.056 37.844 1.00 95.19 90 GLY A CA 1
ATOM 724 C C . GLY A 1 90 ? -7.593 1.819 38.562 1.00 95.19 90 GLY A C 1
ATOM 725 O O . GLY A 1 90 ? -7.878 1.537 39.729 1.00 95.19 90 GLY A O 1
ATOM 726 N N . ASN A 1 91 ? -8.222 2.782 37.889 1.00 97.12 91 ASN A N 1
ATOM 727 C CA . ASN A 1 91 ? -9.309 3.606 38.411 1.00 97.12 91 ASN A CA 1
ATOM 728 C C . ASN A 1 91 ? -10.687 3.033 38.045 1.00 97.12 91 ASN A C 1
ATOM 730 O O . ASN A 1 91 ? -10.836 2.244 37.115 1.00 97.12 91 ASN A O 1
ATOM 734 N N . THR A 1 92 ? -11.708 3.440 38.798 1.00 96.75 92 THR A N 1
ATOM 735 C CA . THR A 1 92 ? -13.113 3.137 38.492 1.00 96.75 92 THR A CA 1
ATOM 736 C C . THR A 1 92 ? -13.605 4.003 37.339 1.00 96.75 92 THR A C 1
ATOM 738 O O . THR A 1 92 ? -13.379 5.212 37.368 1.00 96.75 92 THR A O 1
ATOM 741 N N . SER A 1 93 ? -14.369 3.427 36.416 1.00 97.31 93 SER A N 1
ATOM 742 C CA . SER A 1 93 ? -15.099 4.179 35.390 1.00 97.31 93 SER A CA 1
ATOM 743 C C . SER A 1 93 ? -16.398 4.785 35.946 1.00 97.31 93 SER A C 1
ATOM 745 O O . SER A 1 93 ? -16.906 5.745 35.387 1.00 97.31 93 SER A O 1
ATOM 747 N N . GLY A 1 94 ? -16.935 4.273 37.063 1.00 96.56 94 GLY A N 1
ATOM 748 C CA . GLY A 1 94 ? -18.138 4.804 37.721 1.00 96.56 94 GLY A CA 1
ATOM 749 C C . GLY A 1 94 ? -18.189 4.497 39.222 1.00 96.56 94 GLY A C 1
ATOM 750 O O . GLY A 1 94 ? -17.532 3.572 39.702 1.00 96.56 94 GLY A O 1
ATOM 751 N N . SER A 1 95 ? -18.963 5.283 39.981 1.00 96.25 95 SER A N 1
ATOM 752 C CA . SER A 1 95 ? -19.073 5.167 41.454 1.00 96.25 95 SER A CA 1
ATOM 753 C C . SER A 1 95 ? -20.511 5.184 41.998 1.00 96.25 95 SER A C 1
ATOM 755 O O . SER A 1 95 ? -20.720 5.250 43.212 1.00 96.25 95 SER A O 1
ATOM 757 N N . TYR A 1 96 ? -21.515 5.076 41.119 1.00 96.25 96 TYR A N 1
ATOM 758 C CA . TYR A 1 96 ? -22.940 5.031 41.477 1.00 96.25 96 TYR A CA 1
ATOM 759 C C . TYR A 1 96 ? -23.653 3.768 40.961 1.00 96.25 96 TYR A C 1
ATOM 761 O O . TYR A 1 96 ? -24.879 3.733 40.897 1.00 96.25 96 TYR A O 1
ATOM 769 N N . GLY A 1 97 ? -22.897 2.706 40.661 1.00 94.50 97 GLY A N 1
ATOM 770 C CA . GLY A 1 97 ? -23.414 1.462 40.089 1.00 94.50 97 GLY A CA 1
ATOM 771 C C . GLY A 1 97 ? -23.563 1.529 38.568 1.00 94.50 97 GLY A C 1
ATOM 772 O O . GLY A 1 97 ? -23.034 2.445 37.934 1.00 94.50 97 GLY A O 1
ATOM 773 N N . LEU A 1 98 ? -24.258 0.538 38.000 1.00 93.81 98 LEU A N 1
ATOM 774 C CA . LEU A 1 98 ? -24.493 0.470 36.557 1.00 93.81 98 LEU A CA 1
ATOM 775 C C . LEU A 1 98 ? -25.193 1.732 36.054 1.00 93.81 98 LEU A C 1
ATOM 777 O O . LEU A 1 98 ? -26.126 2.231 36.688 1.00 93.81 98 LEU A O 1
ATOM 781 N N . GLY A 1 99 ? -24.728 2.236 34.922 1.00 91.44 99 GLY A N 1
ATOM 782 C CA . GLY A 1 99 ? -25.200 3.455 34.286 1.00 91.44 99 GLY A CA 1
ATOM 783 C C . GLY A 1 99 ? -24.445 4.717 34.687 1.00 91.44 99 GLY A C 1
ATOM 784 O O . GLY A 1 99 ? -24.780 5.790 34.189 1.00 91.44 99 GLY A O 1
ATOM 785 N N . SER A 1 100 ? -23.460 4.609 35.581 1.00 94.38 100 SER A N 1
ATOM 786 C CA . SER A 1 100 ? -22.593 5.722 35.992 1.00 94.38 100 SER A CA 1
ATOM 787 C C . SER A 1 100 ? -21.189 5.664 35.395 1.00 94.38 100 SER A C 1
ATOM 789 O O . SER A 1 100 ? -20.352 6.495 35.743 1.00 94.38 100 SER A O 1
ATOM 791 N N . GLU A 1 101 ? -20.911 4.668 34.557 1.00 95.31 101 GLU A N 1
ATOM 792 C CA . GLU A 1 101 ? -19.622 4.492 33.901 1.00 95.31 101 GLU A CA 1
ATOM 793 C C . GLU A 1 101 ? -19.389 5.630 32.914 1.00 95.31 101 GLU A C 1
ATOM 795 O O . GLU A 1 101 ? -20.249 5.899 32.095 1.00 95.31 101 GLU A O 1
ATOM 800 N N . TYR A 1 102 ? -18.246 6.294 32.954 1.00 97.00 102 TYR A N 1
ATOM 801 C CA . TYR A 1 102 ? -17.814 7.230 31.924 1.00 97.00 102 TYR A CA 1
ATOM 802 C C . TYR A 1 102 ? -16.303 7.094 31.782 1.00 97.00 102 TYR A C 1
ATOM 804 O O . TYR A 1 102 ? -15.567 7.118 32.777 1.00 97.00 102 TYR A O 1
ATOM 812 N N . ASP A 1 103 ? -15.843 6.860 30.565 1.00 98.25 103 ASP A N 1
ATOM 813 C CA . ASP A 1 103 ? -14.450 6.538 30.287 1.00 98.25 103 ASP A CA 1
ATOM 814 C C . ASP A 1 103 ? -14.090 6.948 28.860 1.00 98.25 103 ASP A C 1
ATOM 816 O O . ASP A 1 103 ? -14.918 7.485 28.130 1.00 98.25 103 ASP A O 1
ATOM 820 N N . TYR A 1 104 ? -12.842 6.699 28.479 1.00 97.69 104 TYR A N 1
ATOM 821 C CA . TYR A 1 104 ? -12.327 7.048 27.167 1.00 97.69 104 TYR A CA 1
ATOM 822 C C . TYR A 1 104 ? -11.607 5.866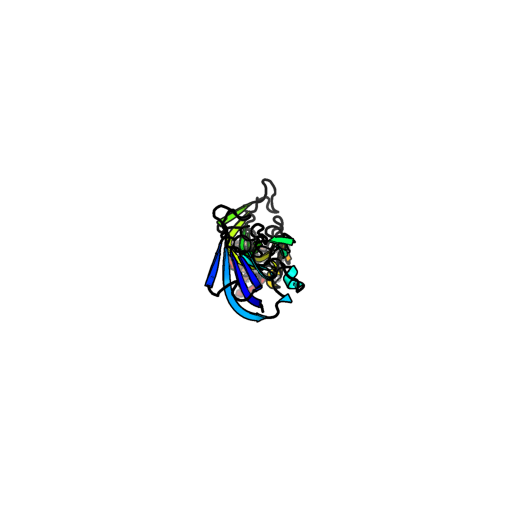 26.536 1.00 97.69 104 TYR A C 1
ATOM 824 O O . TYR A 1 104 ? -10.877 5.141 27.221 1.00 97.69 104 TYR A O 1
ATOM 832 N N . ILE A 1 105 ? -11.742 5.721 25.224 1.00 96.38 105 ILE A N 1
ATOM 833 C CA . ILE A 1 105 ? -10.770 4.988 24.411 1.00 96.38 105 ILE A CA 1
ATOM 834 C C . ILE A 1 105 ? -9.721 5.969 23.882 1.00 96.38 105 ILE A C 1
ATOM 836 O O . ILE A 1 105 ? -9.951 7.178 23.834 1.00 96.38 105 ILE A O 1
ATOM 840 N N . TYR A 1 106 ? -8.551 5.452 23.511 1.00 92.19 106 TYR A N 1
ATOM 841 C CA . TYR A 1 106 ? -7.529 6.221 22.810 1.00 92.19 106 TYR A CA 1
ATOM 842 C C . TYR A 1 106 ? -7.198 5.532 21.493 1.00 92.19 106 TYR A C 1
ATOM 844 O O . TYR A 1 106 ? -6.757 4.382 21.488 1.00 92.19 106 TYR A O 1
ATOM 852 N N . ASP A 1 107 ? -7.381 6.262 20.403 1.00 85.62 107 ASP A N 1
ATOM 853 C CA . ASP A 1 107 ? -7.008 5.865 19.056 1.00 85.62 107 ASP A CA 1
ATOM 854 C C . ASP A 1 107 ? -5.908 6.802 18.532 1.00 85.62 107 ASP A C 1
ATOM 856 O O . ASP A 1 107 ? -5.905 8.006 18.798 1.00 85.62 107 ASP A O 1
ATOM 860 N N . ASN A 1 108 ? -4.935 6.263 17.797 1.00 76.19 108 ASN A N 1
ATOM 861 C CA . ASN A 1 108 ? -3.799 7.061 17.322 1.00 76.19 108 ASN A CA 1
ATOM 862 C C . ASN A 1 108 ? -4.195 8.094 16.252 1.00 76.19 108 ASN A C 1
ATOM 864 O O . ASN A 1 108 ? -3.446 9.047 16.028 1.00 76.19 108 ASN A O 1
ATOM 868 N N . VAL A 1 109 ? -5.339 7.907 15.590 1.00 75.62 109 VAL A N 1
ATOM 869 C CA . VAL A 1 109 ? -5.846 8.769 14.521 1.00 75.62 109 VAL A CA 1
ATOM 870 C C . VAL A 1 109 ? -6.891 9.743 15.067 1.00 75.62 109 VAL A C 1
ATOM 872 O O . VAL A 1 109 ? -6.764 10.947 14.837 1.00 75.62 109 VAL A O 1
ATOM 875 N N . THR A 1 110 ? -7.889 9.263 15.817 1.00 78.50 110 THR A N 1
ATOM 876 C CA . THR A 1 110 ? -8.980 10.109 16.354 1.00 78.50 110 THR A CA 1
ATOM 877 C C . THR A 1 110 ? -8.712 10.657 17.758 1.00 78.50 110 THR A C 1
ATOM 879 O O . THR A 1 110 ? -9.426 11.551 18.215 1.00 78.50 110 THR A O 1
ATOM 882 N N . GLY A 1 111 ? -7.655 10.211 18.439 1.00 88.44 111 GLY A N 1
ATOM 883 C CA . GLY A 1 111 ? -7.312 10.657 19.788 1.00 88.44 111 GLY A CA 1
ATOM 884 C C . GLY A 1 111 ? -8.212 10.044 20.863 1.00 88.44 111 GLY A C 1
ATOM 885 O O . GLY A 1 111 ? -8.622 8.892 20.760 1.00 88.44 111 GLY A O 1
ATOM 886 N N . TYR A 1 112 ? -8.478 10.799 21.935 1.00 93.94 112 TYR A N 1
ATOM 887 C CA . TYR A 1 112 ? -9.398 10.355 22.987 1.00 93.94 112 TYR A CA 1
ATOM 888 C C . TYR A 1 112 ? -10.850 10.549 22.555 1.00 93.94 112 TYR A C 1
ATOM 890 O O . TYR A 1 112 ? -11.223 11.662 22.188 1.00 93.94 112 TYR A O 1
ATOM 898 N N . GLN A 1 113 ? -11.646 9.491 22.680 1.00 95.31 113 GLN A N 1
ATOM 899 C CA . GLN A 1 113 ? -13.089 9.474 22.423 1.00 95.31 113 GLN A CA 1
ATOM 900 C C . GLN A 1 113 ? -13.792 8.948 23.674 1.00 95.31 113 GLN A C 1
ATOM 902 O O . GLN A 1 113 ? -13.313 7.983 24.280 1.00 95.31 113 GLN A O 1
ATOM 907 N N . ASP A 1 114 ? -14.850 9.617 24.122 1.00 96.94 114 ASP A N 1
ATOM 908 C CA . ASP A 1 114 ? -15.567 9.260 25.341 1.00 96.94 114 ASP A CA 1
ATOM 909 C C . ASP A 1 114 ? -16.709 8.286 25.102 1.00 96.94 114 ASP A C 1
ATOM 911 O O . ASP A 1 114 ? -17.399 8.343 24.099 1.00 96.94 114 ASP A O 1
ATOM 915 N N . PHE A 1 115 ? -16.940 7.409 26.073 1.00 97.00 115 PHE A N 1
ATOM 916 C CA . PHE A 1 115 ? -18.090 6.521 26.072 1.00 97.00 115 PHE A CA 1
ATOM 917 C C . PHE A 1 115 ? -18.673 6.360 27.479 1.00 97.00 115 PHE A C 1
ATOM 919 O O . PHE A 1 115 ? -18.043 6.651 28.502 1.00 97.00 115 PHE A O 1
ATOM 926 N N . GLY A 1 116 ? -19.899 5.846 27.537 1.00 93.88 116 GLY A N 1
ATOM 927 C CA . GLY A 1 116 ? -20.606 5.493 28.760 1.00 93.88 116 GLY A CA 1
ATOM 928 C C . GLY A 1 116 ? -21.752 6.448 29.095 1.00 93.88 116 GLY A C 1
ATOM 929 O O . GLY A 1 116 ? -22.356 7.095 28.245 1.00 93.88 116 GLY A O 1
ATOM 930 N N . SER A 1 117 ? -22.133 6.482 30.369 1.00 90.94 117 SER A N 1
ATOM 931 C CA . SER A 1 117 ? -23.276 7.213 30.927 1.00 90.94 117 SER A CA 1
ATOM 932 C C . SER A 1 117 ? -24.595 6.857 30.241 1.00 90.94 117 SER A C 1
ATOM 934 O O . SER A 1 117 ? -25.551 7.629 30.273 1.00 90.94 117 SER A O 1
ATOM 936 N N . ASN A 1 118 ? -24.648 5.659 29.647 1.00 84.31 118 ASN A N 1
ATOM 937 C CA . ASN A 1 118 ? -25.755 5.136 28.835 1.00 84.31 118 ASN A CA 1
ATOM 938 C C . ASN A 1 118 ? -26.097 5.985 27.614 1.00 84.31 118 ASN A C 1
ATOM 940 O O . ASN A 1 118 ? -27.193 5.853 27.076 1.00 84.31 118 ASN A O 1
ATOM 944 N N . TYR A 1 119 ? -25.201 6.886 27.223 1.00 89.81 119 TYR A N 1
ATOM 945 C CA . TYR A 1 119 ? -25.438 7.805 26.129 1.00 89.81 119 TYR A CA 1
ATOM 946 C C . TYR A 1 119 ? -24.243 7.821 25.192 1.00 89.81 119 TYR A C 1
ATOM 948 O O . TYR A 1 119 ? -24.396 7.382 24.061 1.00 89.81 119 TYR A O 1
ATOM 956 N N . TYR A 1 120 ? -23.082 8.249 25.688 1.00 94.12 120 TYR A N 1
ATOM 957 C CA . TYR A 1 120 ? -21.881 8.444 24.885 1.00 94.12 120 TYR A CA 1
ATOM 958 C C . TYR A 1 120 ? -21.363 7.132 24.321 1.00 94.12 120 TYR A C 1
ATOM 960 O O . TYR A 1 120 ? -21.263 6.140 25.054 1.00 94.12 120 TYR A O 1
ATOM 968 N N . GLU A 1 121 ? -21.014 7.156 23.050 1.00 94.06 121 GLU A N 1
ATOM 969 C CA . GLU A 1 121 ? -20.400 6.073 22.296 1.00 94.06 121 GLU A CA 1
ATOM 970 C C . GLU A 1 121 ? -19.105 6.613 21.660 1.00 94.06 121 GLU A C 1
ATOM 972 O O . GLU A 1 121 ? -18.989 7.809 21.397 1.00 94.06 121 GLU A O 1
ATOM 977 N N . ALA A 1 122 ? -18.089 5.760 21.545 1.00 93.50 122 ALA A N 1
ATOM 978 C CA . ALA A 1 122 ? -16.764 6.147 21.086 1.00 93.50 122 ALA A CA 1
ATOM 979 C C . ALA A 1 122 ? -16.341 5.422 19.802 1.00 93.50 122 ALA A C 1
ATOM 981 O O . ALA A 1 122 ? -16.035 4.229 19.834 1.00 93.50 122 ALA A O 1
ATOM 982 N N . ASP A 1 123 ? -16.124 6.205 18.746 1.00 90.56 123 ASP A N 1
ATOM 983 C CA . ASP A 1 123 ? -15.622 5.732 17.456 1.00 90.56 123 ASP A CA 1
ATOM 984 C C . ASP A 1 123 ? -14.084 5.700 17.391 1.00 90.56 123 ASP A C 1
ATOM 986 O O . ASP A 1 123 ? -13.384 6.727 17.357 1.00 90.56 123 ASP A O 1
ATOM 990 N N . GLY A 1 124 ? -13.529 4.497 17.307 1.00 82.75 124 GLY A N 1
ATOM 991 C CA . GLY A 1 124 ? -12.160 4.268 16.876 1.00 82.75 124 GLY A CA 1
ATOM 992 C C . GLY A 1 124 ? -12.004 4.445 15.364 1.00 82.75 124 GLY A C 1
ATOM 993 O O . GLY A 1 124 ? -12.955 4.375 14.588 1.00 82.75 124 GLY A O 1
ATOM 994 N N . SER A 1 125 ? -10.773 4.659 14.895 1.00 75.94 125 SER A N 1
ATOM 995 C CA . SER A 1 125 ? -10.520 4.606 13.452 1.00 75.94 125 SER A CA 1
ATOM 996 C C . SER A 1 125 ? -10.366 3.161 13.005 1.00 75.94 125 SER A C 1
ATOM 998 O O . SER A 1 125 ? -9.697 2.377 13.677 1.00 75.94 125 SER A O 1
ATOM 1000 N N . ALA A 1 126 ? -10.902 2.817 11.830 1.00 65.88 126 ALA A N 1
ATOM 1001 C CA . ALA A 1 126 ? -10.589 1.558 11.161 1.00 65.88 126 ALA A CA 1
ATOM 1002 C C . ALA A 1 126 ? -9.065 1.416 11.003 1.00 65.88 126 ALA A C 1
ATOM 1004 O O . ALA A 1 126 ? -8.448 1.984 10.100 1.00 65.88 126 ALA A O 1
ATOM 1005 N N . ASN A 1 127 ? -8.439 0.648 11.897 1.00 63.22 127 ASN A N 1
ATOM 1006 C CA . ASN A 1 127 ? -6.989 0.448 11.940 1.00 63.22 127 ASN A CA 1
ATOM 1007 C C . ASN A 1 127 ? -6.512 -0.600 10.915 1.00 63.22 127 ASN A C 1
ATOM 1009 O O . ASN A 1 127 ? -5.487 -1.254 11.101 1.00 63.22 127 ASN A O 1
ATOM 1013 N N . ASN A 1 128 ? -7.251 -0.733 9.811 1.00 73.25 128 ASN A N 1
ATOM 1014 C CA . ASN A 1 128 ? -7.026 -1.723 8.773 1.00 73.25 128 ASN A CA 1
ATOM 1015 C C . ASN A 1 128 ? -6.674 -1.053 7.442 1.00 73.25 128 ASN A C 1
ATOM 1017 O O . ASN A 1 128 ? -7.304 -0.083 7.003 1.00 73.25 128 ASN A O 1
ATOM 1021 N N . SER A 1 129 ? -5.681 -1.624 6.774 1.00 85.44 129 SER A N 1
ATOM 1022 C CA . SER A 1 129 ? -5.333 -1.348 5.389 1.00 85.44 129 SER A CA 1
ATOM 1023 C C . SER A 1 129 ? -5.851 -2.459 4.476 1.00 85.44 129 SER A C 1
ATOM 1025 O O . SER A 1 129 ? -5.975 -3.623 4.871 1.00 85.44 129 SER A O 1
ATOM 1027 N N . ASP A 1 130 ? -6.082 -2.095 3.223 1.00 91.94 130 ASP A N 1
ATOM 1028 C CA . ASP A 1 130 ? -6.270 -3.016 2.117 1.00 91.94 130 ASP A CA 1
ATOM 1029 C C . ASP A 1 130 ? -4.940 -3.217 1.380 1.00 91.94 130 ASP A C 1
ATOM 1031 O O . ASP A 1 130 ? -4.246 -2.249 1.061 1.00 91.94 130 ASP A O 1
ATOM 1035 N N . LEU A 1 131 ? -4.611 -4.468 1.058 1.00 95.38 131 LEU A N 1
ATOM 1036 C CA . LEU A 1 131 ? -3.610 -4.806 0.048 1.00 95.38 131 LEU A CA 1
ATOM 1037 C C . LEU A 1 131 ? -4.248 -4.666 -1.333 1.00 95.38 131 LEU A C 1
ATOM 1039 O O . LEU A 1 131 ? -5.253 -5.318 -1.621 1.00 95.38 131 LEU A O 1
ATOM 1043 N N . TYR A 1 132 ? -3.635 -3.888 -2.214 1.00 97.06 132 TYR A N 1
ATOM 1044 C CA . TYR A 1 132 ? -4.041 -3.770 -3.610 1.00 97.06 132 TYR A CA 1
ATOM 1045 C C . TYR A 1 132 ? -2.918 -4.206 -4.550 1.00 97.06 132 TYR A C 1
ATOM 1047 O O . TYR A 1 132 ? -1.735 -4.069 -4.244 1.00 97.06 132 TYR A O 1
ATOM 1055 N N . TYR A 1 133 ? -3.304 -4.717 -5.715 1.00 98.44 133 TYR A N 1
ATOM 1056 C CA . TYR A 1 133 ? -2.403 -5.019 -6.826 1.00 98.44 133 TYR A CA 1
ATOM 1057 C C . TYR A 1 133 ? -2.715 -4.090 -7.985 1.00 98.44 133 TYR A C 1
ATOM 1059 O O . TYR A 1 133 ? -3.889 -3.828 -8.263 1.00 98.44 133 TYR A O 1
ATOM 1067 N N . PHE A 1 134 ? -1.678 -3.598 -8.651 1.00 98.12 134 PHE A N 1
ATOM 1068 C CA . PHE A 1 134 ? -1.828 -2.581 -9.678 1.00 98.12 134 PHE A CA 1
ATOM 1069 C C . PHE A 1 134 ? -0.874 -2.780 -10.857 1.00 98.12 134 PHE A C 1
ATOM 1071 O O . PHE A 1 134 ? 0.167 -3.429 -10.735 1.00 98.12 134 PHE A O 1
ATOM 1078 N N . THR A 1 135 ? -1.223 -2.140 -11.970 1.00 97.56 135 THR A N 1
ATOM 1079 C CA . THR A 1 135 ? -0.336 -1.880 -13.108 1.00 97.56 135 THR A CA 1
ATOM 1080 C C . THR A 1 135 ? -0.447 -0.412 -13.494 1.00 97.56 135 THR A C 1
ATOM 1082 O O . THR A 1 135 ? -1.561 0.076 -13.678 1.00 97.56 135 THR A O 1
ATOM 1085 N N . TYR A 1 136 ? 0.679 0.282 -13.620 1.00 95.75 136 TYR A N 1
ATOM 1086 C CA . TYR A 1 136 ? 0.773 1.600 -14.236 1.00 95.75 136 TYR A CA 1
ATOM 1087 C C . TYR A 1 136 ? 1.155 1.459 -15.707 1.00 95.75 136 TYR A C 1
ATOM 1089 O O . TYR A 1 136 ? 2.066 0.699 -16.025 1.00 95.75 136 TYR A O 1
ATOM 1097 N N . TYR A 1 137 ? 0.484 2.199 -16.586 1.00 93.69 137 TYR A N 1
ATOM 1098 C CA . TYR A 1 137 ? 0.749 2.231 -18.023 1.00 93.69 137 TYR A CA 1
ATOM 1099 C C . TYR A 1 137 ? 1.218 3.623 -18.436 1.00 93.69 137 TYR A C 1
ATOM 1101 O O . TYR A 1 137 ? 0.539 4.606 -18.131 1.00 93.69 137 TYR A O 1
ATOM 1109 N N . TYR A 1 138 ? 2.329 3.698 -19.172 1.00 91.56 138 TYR A N 1
ATOM 1110 C CA . TYR A 1 138 ? 2.866 4.961 -19.690 1.00 91.56 138 TYR A CA 1
ATOM 1111 C C . TYR A 1 138 ? 2.155 5.430 -20.959 1.00 91.56 138 TYR A C 1
ATOM 1113 O O . TYR A 1 138 ? 2.017 6.630 -21.160 1.00 91.56 138 TYR A O 1
ATOM 1121 N N . GLY A 1 139 ? 1.640 4.506 -21.777 1.00 90.06 139 GLY A N 1
ATOM 1122 C CA . GLY A 1 139 ? 0.880 4.806 -23.000 1.00 90.06 139 GLY A CA 1
ATOM 1123 C C . GLY A 1 139 ? 1.649 4.595 -24.311 1.00 90.06 139 GLY A C 1
ATOM 1124 O O . GLY A 1 139 ? 1.016 4.449 -25.356 1.00 90.06 139 GLY A O 1
ATOM 1125 N N . ASN A 1 140 ? 2.978 4.493 -24.259 1.00 85.06 140 ASN A N 1
ATOM 1126 C CA . ASN A 1 140 ? 3.871 4.109 -25.367 1.00 85.06 140 ASN A CA 1
ATOM 1127 C C . ASN A 1 140 ? 4.015 2.589 -25.555 1.00 85.06 140 ASN A C 1
ATOM 1129 O O . ASN A 1 140 ? 4.387 2.145 -26.636 1.00 85.06 140 ASN A O 1
ATOM 1133 N N . GLY A 1 141 ? 3.673 1.794 -24.543 1.00 89.38 141 GLY A N 1
ATOM 1134 C CA . GLY A 1 141 ? 3.929 0.350 -24.515 1.00 89.38 141 GLY A CA 1
ATOM 1135 C C . GLY A 1 141 ? 4.490 -0.090 -23.168 1.00 89.38 141 GLY A C 1
ATOM 1136 O O . GLY A 1 141 ? 4.260 -1.229 -22.756 1.00 89.38 141 GLY A O 1
ATOM 1137 N N . ASP A 1 142 ? 5.100 0.851 -22.452 1.00 94.12 142 ASP A N 1
ATOM 1138 C CA . ASP A 1 142 ? 5.735 0.609 -21.171 1.00 94.12 142 ASP A CA 1
ATOM 1139 C C . ASP A 1 142 ? 4.738 0.533 -20.027 1.00 94.12 142 ASP A C 1
ATOM 1141 O O . ASP A 1 142 ? 3.675 1.177 -20.006 1.00 94.12 142 ASP A O 1
ATOM 1145 N N . SER A 1 143 ? 5.093 -0.284 -19.040 1.00 96.31 143 SER A N 1
ATOM 1146 C CA . SER A 1 143 ? 4.306 -0.432 -17.824 1.00 96.31 143 SER A CA 1
ATOM 1147 C C . SER A 1 143 ? 5.128 -0.966 -16.663 1.00 96.31 143 SER A C 1
ATOM 1149 O O . SER A 1 143 ? 6.101 -1.688 -16.847 1.00 96.31 143 SER A O 1
ATOM 1151 N N . TYR A 1 144 ? 4.681 -0.701 -15.439 1.00 97.56 144 TYR A N 1
ATOM 1152 C CA . TYR A 1 144 ? 5.161 -1.431 -14.269 1.00 97.56 144 TYR A CA 1
ATOM 1153 C C . TYR A 1 144 ? 4.003 -1.939 -13.429 1.00 97.56 144 TYR A C 1
ATOM 1155 O O . TYR A 1 144 ? 2.922 -1.357 -13.401 1.00 97.56 144 TYR A O 1
ATOM 1163 N N . SER A 1 145 ? 4.212 -3.065 -12.757 1.00 98.19 145 SER A N 1
ATOM 1164 C CA . SER A 1 145 ? 3.201 -3.714 -11.925 1.00 98.19 145 SER A CA 1
ATOM 1165 C C . SER A 1 145 ? 3.739 -4.012 -10.541 1.00 98.19 145 SER A C 1
ATOM 1167 O O . SER A 1 145 ? 4.938 -4.221 -10.345 1.00 98.19 145 SER A O 1
ATOM 1169 N N . GLY A 1 146 ? 2.834 -4.048 -9.574 1.00 98.06 146 GLY A N 1
ATOM 1170 C CA . GLY A 1 146 ? 3.209 -4.178 -8.183 1.00 98.06 146 GLY A CA 1
ATOM 1171 C C . GLY A 1 146 ? 2.033 -4.384 -7.249 1.00 98.06 146 GLY A C 1
ATOM 1172 O O . GLY A 1 146 ? 0.910 -4.700 -7.653 1.00 98.06 146 GLY A O 1
ATOM 1173 N N . SER A 1 147 ? 2.319 -4.198 -5.969 1.00 98.12 147 SER A N 1
ATOM 1174 C CA . SER A 1 147 ? 1.334 -4.211 -4.898 1.00 98.12 147 SER A CA 1
ATOM 1175 C C . SER A 1 147 ? 1.615 -3.101 -3.901 1.00 98.12 147 SER A C 1
ATOM 1177 O O . SER A 1 147 ? 2.771 -2.734 -3.699 1.00 98.12 147 SER A O 1
ATOM 1179 N N . GLY A 1 148 ? 0.588 -2.618 -3.221 1.00 96.88 148 GLY A N 1
ATOM 1180 C CA . GLY A 1 148 ? 0.755 -1.678 -2.124 1.00 96.88 148 GLY A CA 1
ATOM 1181 C C . GLY A 1 148 ? -0.339 -1.815 -1.083 1.00 96.88 148 GLY A C 1
ATOM 1182 O O . GLY A 1 148 ? -1.260 -2.616 -1.231 1.00 96.88 148 GLY A O 1
ATOM 1183 N N . TYR A 1 149 ? -0.227 -1.019 -0.029 1.00 95.06 149 TYR A N 1
ATOM 1184 C CA . TYR A 1 149 ? -1.219 -0.961 1.037 1.00 95.06 149 TYR A CA 1
ATOM 1185 C C . TYR A 1 149 ? -1.799 0.442 1.134 1.00 95.06 149 TYR A C 1
ATOM 1187 O O . TYR A 1 149 ? -1.074 1.431 1.020 1.00 95.06 149 TYR A O 1
ATOM 1195 N N . ALA A 1 150 ? -3.104 0.545 1.334 1.00 91.38 150 ALA A N 1
ATOM 1196 C CA . ALA A 1 150 ? -3.796 1.813 1.537 1.00 91.38 150 ALA A CA 1
ATOM 1197 C C . ALA A 1 150 ? -4.863 1.645 2.612 1.00 91.38 150 ALA A C 1
ATOM 1199 O O . ALA A 1 150 ? -5.277 0.523 2.887 1.00 91.38 150 ALA A O 1
ATOM 1200 N N . SER A 1 151 ? -5.334 2.742 3.203 1.00 85.94 151 SER A N 1
ATOM 1201 C CA . SER A 1 151 ? -6.455 2.688 4.144 1.00 85.94 151 SER A CA 1
ATOM 1202 C C . SER A 1 151 ? -7.644 1.945 3.530 1.00 85.94 151 SER A C 1
ATOM 1204 O O . SER A 1 151 ? -7.912 2.092 2.332 1.00 85.94 151 SER A O 1
ATOM 1206 N N . THR A 1 152 ? -8.346 1.156 4.345 1.00 84.75 152 THR A N 1
ATOM 1207 C CA . THR A 1 152 ? -9.496 0.362 3.886 1.00 84.75 152 THR A CA 1
ATOM 1208 C C . THR A 1 152 ? -10.474 1.215 3.070 1.00 84.75 152 THR A C 1
ATOM 1210 O O . THR A 1 152 ? -10.836 2.320 3.471 1.00 84.75 152 THR A O 1
ATOM 1213 N N . GLY A 1 153 ? -10.888 0.715 1.905 1.00 82.25 153 GLY A N 1
ATOM 1214 C CA . GLY A 1 153 ? -11.831 1.388 1.009 1.00 82.25 153 GLY A CA 1
ATOM 1215 C C . GLY A 1 153 ? -11.225 2.460 0.095 1.00 82.25 153 GLY A C 1
ATOM 1216 O O . GLY A 1 153 ? -11.964 3.065 -0.681 1.00 82.25 153 GLY A O 1
ATOM 1217 N N . THR A 1 154 ? -9.905 2.689 0.132 1.00 88.12 154 THR A N 1
ATOM 1218 C CA . THR A 1 154 ? -9.238 3.663 -0.759 1.00 88.12 154 THR A CA 1
ATOM 1219 C C . THR A 1 154 ? -9.329 3.256 -2.233 1.00 88.12 154 THR A C 1
ATOM 1221 O O . THR A 1 154 ? -9.559 4.102 -3.100 1.00 88.12 154 THR A O 1
ATOM 1224 N N . TYR A 1 155 ? -9.164 1.960 -2.521 1.00 92.69 155 TYR A N 1
ATOM 1225 C CA . TYR A 1 155 ? -9.186 1.412 -3.876 1.00 92.69 155 TYR A CA 1
ATOM 1226 C C . TYR A 1 155 ? -10.177 0.257 -4.017 1.00 92.69 155 TYR A C 1
ATOM 1228 O O . TYR A 1 155 ? -10.534 -0.398 -3.040 1.00 92.69 155 TYR A O 1
ATOM 1236 N N . TYR A 1 156 ? -10.594 -0.033 -5.252 1.00 92.44 156 TYR A N 1
ATOM 1237 C CA . TYR A 1 156 ? -11.442 -1.184 -5.572 1.00 92.44 156 TYR A CA 1
ATOM 1238 C C . TYR A 1 156 ? -10.964 -1.927 -6.825 1.00 92.44 156 TYR A C 1
ATOM 1240 O O . TYR A 1 156 ? -10.332 -1.368 -7.716 1.00 92.44 156 TYR A O 1
ATOM 1248 N N . SER A 1 157 ? -11.275 -3.223 -6.908 1.00 95.38 157 SER A N 1
ATOM 1249 C CA . SER A 1 157 ? -10.907 -4.055 -8.059 1.00 95.38 157 SER A CA 1
ATOM 1250 C C . SER A 1 157 ? -11.552 -3.539 -9.350 1.00 95.38 157 SER A C 1
ATOM 1252 O O . SER A 1 157 ? -12.756 -3.294 -9.392 1.00 95.38 157 SER A O 1
ATOM 1254 N N . GLY A 1 158 ? -10.766 -3.435 -10.421 1.00 93.00 158 GLY A N 1
ATOM 1255 C CA . GLY A 1 158 ? -11.200 -2.906 -11.715 1.00 93.00 158 GLY A CA 1
ATOM 1256 C C . GLY A 1 158 ? -11.167 -1.377 -11.814 1.00 93.00 158 GLY A C 1
ATOM 1257 O O . GLY A 1 158 ? -11.616 -0.825 -12.818 1.00 93.00 158 GLY A O 1
ATOM 1258 N N . GLN A 1 159 ? -10.672 -0.685 -10.786 1.00 95.50 159 GLN A N 1
ATOM 1259 C CA . GLN A 1 159 ? -10.539 0.766 -10.787 1.00 95.50 159 GLN A CA 1
ATOM 1260 C C . GLN A 1 159 ? -9.433 1.224 -11.741 1.00 95.50 159 GLN A C 1
ATOM 1262 O O . GLN A 1 159 ? -8.343 0.654 -11.759 1.00 95.50 159 GLN A O 1
ATOM 1267 N N . TYR A 1 160 ? -9.704 2.304 -12.473 1.00 92.38 160 TYR A N 1
ATOM 1268 C CA . TYR A 1 160 ? -8.708 3.055 -13.233 1.00 92.38 160 TYR A CA 1
ATOM 1269 C C . TYR A 1 160 ? -8.460 4.403 -12.552 1.00 92.38 160 TYR A C 1
ATOM 1271 O O . TYR A 1 160 ? -9.412 5.075 -12.147 1.00 92.38 160 TYR A O 1
ATOM 1279 N N . LEU A 1 161 ? -7.195 4.798 -12.431 1.00 89.19 161 LEU A N 1
ATOM 1280 C CA . LEU A 1 161 ? -6.769 6.069 -11.845 1.00 89.19 161 LEU A CA 1
ATOM 1281 C C . LEU A 1 161 ? -5.849 6.770 -12.845 1.00 89.19 161 LEU A C 1
ATOM 1283 O O . LEU A 1 161 ? -4.717 6.340 -13.043 1.00 89.19 161 LEU A O 1
ATOM 1287 N N . GLY A 1 162 ? -6.340 7.822 -13.493 1.00 77.88 162 GLY A N 1
ATOM 1288 C CA . GLY A 1 162 ? -5.509 8.711 -14.308 1.00 77.88 162 GLY A CA 1
ATOM 1289 C C . GLY A 1 162 ? -5.023 9.911 -13.498 1.00 77.88 162 GLY A C 1
ATOM 1290 O O . GLY A 1 162 ? -5.622 10.258 -12.474 1.00 77.88 162 GLY A O 1
ATOM 1291 N N . TYR A 1 163 ? -3.967 10.566 -13.973 1.00 66.00 163 TYR A N 1
ATOM 1292 C CA . TYR A 1 163 ? -3.577 11.879 -13.462 1.00 66.00 163 TYR A CA 1
ATOM 1293 C C . TYR A 1 163 ? -4.468 12.992 -14.015 1.00 66.00 163 TYR A C 1
ATOM 1295 O O . TYR A 1 163 ? -5.251 12.799 -14.945 1.00 66.00 163 TYR A O 1
ATOM 1303 N N . ALA A 1 164 ? -4.393 14.161 -13.376 1.00 55.72 164 ALA A N 1
ATOM 1304 C CA . ALA A 1 164 ? -5.114 15.344 -13.817 1.00 55.72 164 ALA A CA 1
ATOM 1305 C C . ALA A 1 164 ? -4.756 15.686 -15.273 1.00 55.72 164 ALA A C 1
ATOM 1307 O O . ALA A 1 164 ? -3.584 15.679 -15.643 1.00 55.72 164 ALA A O 1
ATOM 1308 N N . ASP A 1 165 ? -5.784 16.014 -16.054 1.00 54.69 165 ASP A N 1
ATOM 1309 C CA . ASP A 1 165 ? -5.705 16.399 -17.466 1.00 54.69 165 ASP A CA 1
ATOM 1310 C C . ASP A 1 165 ? -4.563 17.413 -17.707 1.00 54.69 165 ASP A C 1
ATOM 1312 O O . ASP A 1 165 ? -4.541 18.491 -17.098 1.00 54.69 165 ASP A O 1
ATOM 1316 N N . GLY A 1 166 ? -3.596 17.059 -18.562 1.00 54.53 166 GLY A N 1
ATOM 1317 C CA . GLY A 1 166 ? -2.452 17.907 -18.923 1.00 54.53 166 GLY A CA 1
ATOM 1318 C C . GLY A 1 166 ? -1.153 17.711 -18.124 1.00 54.53 166 GLY A C 1
ATOM 1319 O O . GLY A 1 166 ? -0.247 18.538 -18.265 1.00 54.53 166 GLY A O 1
ATOM 1320 N N . VAL A 1 167 ? -1.033 16.657 -17.307 1.00 65.12 167 VAL A N 1
ATOM 1321 C CA . VAL A 1 167 ? 0.244 16.221 -16.708 1.00 65.12 167 VAL A CA 1
ATOM 1322 C C . VAL A 1 167 ? 0.763 15.001 -17.467 1.00 65.12 167 VAL A C 1
ATOM 1324 O O . VAL A 1 167 ? 0.367 13.874 -17.189 1.00 65.12 167 VAL A O 1
ATOM 1327 N N . TYR A 1 168 ? 1.661 15.245 -18.419 1.00 76.88 168 TYR A N 1
ATOM 1328 C CA . TYR A 1 168 ? 2.282 14.192 -19.218 1.00 76.88 168 TYR A CA 1
ATOM 1329 C C . TYR A 1 168 ? 3.461 13.552 -18.484 1.00 76.88 168 TYR A C 1
ATOM 1331 O O . TYR A 1 168 ? 4.211 14.242 -17.784 1.00 76.88 168 TYR A O 1
ATOM 1339 N N . ASN A 1 169 ? 3.641 12.250 -18.687 1.00 77.50 169 ASN A N 1
ATOM 1340 C CA . ASN A 1 169 ? 4.877 11.565 -18.318 1.00 77.50 169 ASN A CA 1
ATOM 1341 C C . ASN A 1 169 ? 5.994 11.861 -19.352 1.00 77.50 169 ASN A C 1
ATOM 1343 O O . ASN A 1 169 ? 5.789 12.640 -20.290 1.00 77.50 169 ASN A O 1
ATOM 1347 N N . GLU A 1 170 ? 7.177 11.268 -19.184 1.00 78.75 170 GLU A N 1
ATOM 1348 C CA . GLU A 1 170 ? 8.357 11.513 -20.028 1.00 78.75 170 GLU A CA 1
ATOM 1349 C C . GLU A 1 170 ? 8.132 11.224 -21.526 1.00 78.75 170 GLU A C 1
ATOM 1351 O O . GLU A 1 170 ? 8.668 11.941 -22.373 1.00 78.75 170 GLU A O 1
ATOM 1356 N N . THR A 1 171 ? 7.229 10.298 -21.862 1.00 73.19 171 THR A N 1
ATOM 1357 C CA . THR A 1 171 ? 6.836 9.981 -23.252 1.00 73.19 171 THR A CA 1
ATOM 1358 C C . THR A 1 171 ? 5.953 11.036 -23.914 1.00 73.19 171 THR A C 1
ATOM 1360 O O . THR A 1 171 ? 5.724 10.999 -25.126 1.00 73.19 171 THR A O 1
ATOM 1363 N N . GLY A 1 172 ? 5.370 11.946 -23.128 1.00 79.94 172 GLY A N 1
ATOM 1364 C CA . GLY A 1 172 ? 4.326 12.855 -23.595 1.00 79.94 172 GLY A CA 1
ATOM 1365 C C . GLY A 1 172 ? 2.902 12.276 -23.594 1.00 79.94 172 GLY A C 1
ATOM 1366 O O . GLY A 1 172 ? 2.017 12.901 -24.180 1.00 79.94 172 GLY A O 1
ATOM 1367 N N . TYR A 1 173 ? 2.656 11.126 -22.955 1.00 82.44 173 TYR A N 1
ATOM 1368 C CA . TYR A 1 173 ? 1.319 10.539 -22.777 1.00 82.44 173 TYR A CA 1
ATOM 1369 C C . TYR A 1 173 ? 0.757 10.747 -21.360 1.00 82.44 173 TYR A C 1
ATOM 1371 O O . TYR A 1 173 ? 1.489 10.990 -20.396 1.00 82.44 173 TYR A O 1
ATOM 1379 N N . ASP A 1 174 ? -0.568 10.619 -21.238 1.00 84.19 174 ASP A N 1
ATOM 1380 C CA . ASP A 1 174 ? -1.265 10.557 -19.952 1.00 84.19 174 ASP A CA 1
ATOM 1381 C C . ASP A 1 174 ? -1.189 9.124 -19.404 1.00 84.19 174 ASP A C 1
ATOM 1383 O O . ASP A 1 174 ? -1.873 8.215 -19.887 1.00 84.19 174 ASP A O 1
ATOM 1387 N N . GLY A 1 175 ? -0.350 8.913 -18.391 1.00 87.38 175 GLY A N 1
ATOM 1388 C CA . GLY A 1 175 ? -0.252 7.615 -17.730 1.00 87.38 175 GLY A CA 1
ATOM 1389 C C . GLY A 1 175 ? -1.421 7.334 -16.782 1.00 87.38 175 GLY A C 1
ATOM 1390 O O . GLY A 1 175 ? -2.090 8.249 -16.287 1.00 87.38 175 GLY A O 1
ATOM 1391 N N . TYR A 1 176 ? -1.678 6.054 -16.508 1.00 91.38 176 TYR A N 1
ATOM 1392 C CA . TYR A 1 176 ? -2.755 5.641 -15.605 1.00 91.38 176 TYR A CA 1
ATOM 1393 C C . TYR A 1 176 ? -2.457 4.334 -14.870 1.00 91.38 176 TYR A C 1
ATOM 1395 O O . TYR A 1 176 ? -1.803 3.438 -15.399 1.00 91.38 176 TYR A O 1
ATOM 1403 N N . TYR A 1 177 ? -3.019 4.194 -13.668 1.00 95.25 177 TYR A N 1
ATOM 1404 C CA . TYR A 1 177 ? -3.055 2.936 -12.928 1.00 95.25 177 TYR A CA 1
ATOM 1405 C C . TYR A 1 177 ? -4.330 2.153 -13.214 1.00 95.25 177 TYR A C 1
ATOM 1407 O O . TYR A 1 177 ? -5.414 2.719 -13.375 1.00 95.25 177 TYR A O 1
ATOM 1415 N N . TYR A 1 178 ? -4.202 0.835 -13.170 1.00 96.69 178 TYR A N 1
ATOM 1416 C CA . TYR A 1 178 ? -5.294 -0.122 -13.108 1.00 96.69 178 TYR A CA 1
ATOM 1417 C C . TYR A 1 178 ? -5.139 -0.997 -11.865 1.00 96.69 178 TYR A C 1
ATOM 1419 O O . TYR A 1 178 ? -4.104 -1.638 -11.694 1.00 96.69 178 TYR A O 1
ATOM 1427 N N . ILE A 1 179 ? -6.167 -1.051 -11.018 1.00 98.06 179 ILE A N 1
ATOM 1428 C CA . ILE A 1 179 ? -6.198 -1.894 -9.818 1.00 98.06 179 ILE A CA 1
ATOM 1429 C C . ILE A 1 179 ? -6.795 -3.253 -10.175 1.00 98.06 179 ILE A C 1
ATOM 1431 O O . ILE A 1 179 ? -7.986 -3.364 -10.470 1.00 98.06 179 ILE A O 1
ATOM 1435 N N . SER A 1 180 ? -5.995 -4.316 -10.131 1.00 97.31 180 SER A N 1
ATOM 1436 C CA . SER A 1 180 ? -6.433 -5.651 -10.550 1.00 97.31 180 SER A CA 1
ATOM 1437 C C . SER A 1 180 ?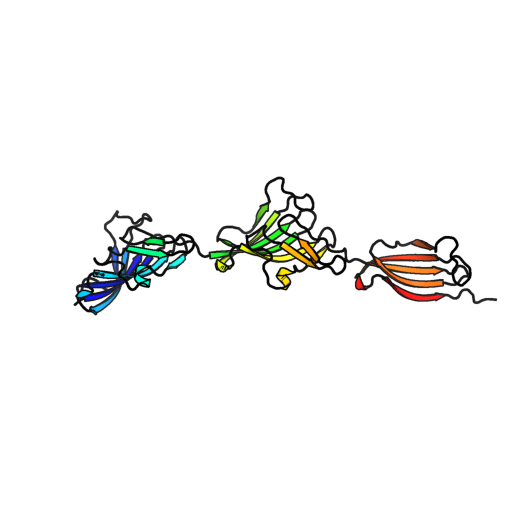 -7.183 -6.418 -9.463 1.00 97.31 180 SER A C 1
ATOM 1439 O O . SER A 1 180 ? -8.025 -7.254 -9.783 1.00 97.31 180 SER A O 1
ATOM 1441 N N . SER A 1 181 ? -6.871 -6.170 -8.189 1.00 96.44 181 SER A N 1
ATOM 1442 C CA . SER A 1 181 ? -7.491 -6.848 -7.042 1.00 96.44 181 SER A CA 1
ATOM 1443 C C . SER A 1 181 ? -7.215 -6.106 -5.737 1.00 96.44 181 SER A C 1
ATOM 1445 O O . SER A 1 181 ? -6.171 -5.464 -5.619 1.00 96.44 181 SER A O 1
ATOM 1447 N N . VAL A 1 182 ? -8.115 -6.254 -4.761 1.00 95.81 182 VAL A N 1
ATOM 1448 C CA . VAL A 1 182 ? -8.030 -5.651 -3.421 1.00 95.81 182 VAL A CA 1
ATOM 1449 C C . VAL A 1 182 ? -8.408 -6.695 -2.365 1.00 95.81 182 VAL A C 1
ATOM 1451 O O . VAL A 1 182 ? -9.366 -7.445 -2.566 1.00 95.81 182 VAL A O 1
ATOM 1454 N N . TYR A 1 183 ? -7.664 -6.746 -1.261 1.00 92.44 183 TYR A N 1
ATOM 1455 C CA . TYR A 1 183 ? -7.870 -7.662 -0.137 1.00 92.44 183 TYR A CA 1
ATOM 1456 C C . TYR A 1 183 ? -7.798 -6.894 1.187 1.00 92.44 183 TYR A C 1
ATOM 1458 O O . TYR A 1 183 ? -6.818 -6.199 1.434 1.00 92.44 183 TYR A O 1
ATOM 1466 N N . SER A 1 184 ? -8.802 -7.057 2.047 1.00 87.19 184 SER A N 1
ATOM 1467 C CA . SER A 1 184 ? -8.910 -6.348 3.328 1.00 87.19 184 SER A CA 1
ATOM 1468 C C . SER A 1 184 ? -8.253 -7.084 4.496 1.00 87.19 184 SER A C 1
ATOM 1470 O O . SER A 1 184 ? -8.090 -8.305 4.456 1.00 87.19 184 SER A O 1
ATOM 1472 N N . GLY A 1 185 ? -7.982 -6.354 5.582 1.00 77.81 185 GLY A N 1
ATOM 1473 C CA . GLY A 1 185 ? -7.564 -6.925 6.870 1.00 77.81 185 GLY A CA 1
ATOM 1474 C C . GLY A 1 185 ? -6.052 -6.965 7.087 1.00 77.81 185 GLY A C 1
ATOM 1475 O O . GLY A 1 185 ? -5.546 -7.883 7.733 1.00 77.81 185 GLY A O 1
ATOM 1476 N N . TYR A 1 186 ? -5.323 -5.999 6.525 1.00 84.06 186 TYR A N 1
ATOM 1477 C CA . TYR A 1 186 ? -3.884 -5.843 6.730 1.00 84.06 186 TYR A CA 1
ATOM 1478 C C . TYR A 1 186 ? -3.585 -4.751 7.760 1.00 84.06 186 TYR A C 1
ATOM 1480 O O . TYR A 1 186 ? -4.362 -3.817 7.932 1.00 84.06 186 TYR A O 1
ATOM 1488 N N . SER A 1 187 ? -2.431 -4.852 8.430 1.00 77.69 187 SER A N 1
ATOM 1489 C CA . SER A 1 187 ? -1.986 -3.840 9.400 1.00 77.69 18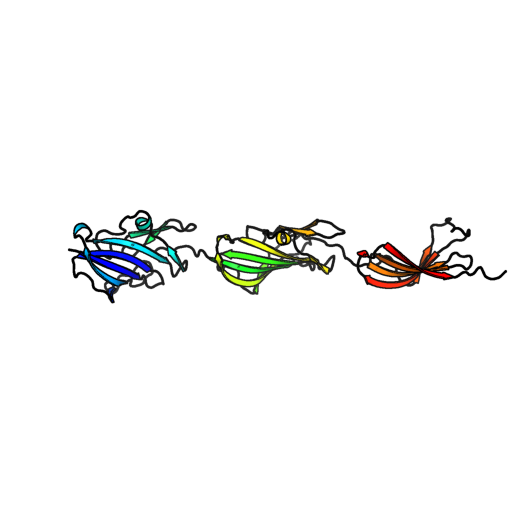7 SER A CA 1
ATOM 1490 C C . SER A 1 187 ? -1.734 -2.487 8.728 1.00 77.69 187 SER A C 1
ATOM 1492 O O . SER A 1 187 ? -1.097 -2.420 7.674 1.00 77.69 187 SER A O 1
ATOM 1494 N N . ASN A 1 188 ? -2.139 -1.406 9.397 1.00 73.12 188 ASN A N 1
ATOM 1495 C CA . ASN A 1 188 ? -1.806 -0.036 9.005 1.00 73.12 188 ASN A CA 1
ATOM 1496 C C . ASN A 1 188 ? -0.307 0.303 9.090 1.00 73.12 188 ASN A C 1
ATOM 1498 O O . ASN A 1 188 ? 0.101 1.303 8.506 1.00 73.12 188 ASN A O 1
ATOM 1502 N N . ASP A 1 189 ? 0.539 -0.521 9.719 1.00 77.50 189 ASP A N 1
ATOM 1503 C CA . ASP A 1 189 ? 2.003 -0.324 9.678 1.00 77.50 189 ASP A CA 1
ATOM 1504 C C . ASP A 1 189 ? 2.559 -0.366 8.243 1.00 77.50 189 ASP A C 1
ATOM 1506 O O . ASP A 1 189 ? 3.634 0.163 7.951 1.00 77.50 189 ASP A O 1
ATOM 1510 N N . LEU A 1 190 ? 1.821 -1.014 7.339 1.00 81.19 190 LEU A N 1
ATOM 1511 C CA . LEU A 1 190 ? 2.166 -1.125 5.929 1.00 81.19 190 LEU A CA 1
ATOM 1512 C C . LEU A 1 190 ? 1.554 -0.009 5.079 1.00 81.19 190 LEU A C 1
ATOM 1514 O O . LEU A 1 190 ? 1.911 0.102 3.910 1.00 81.19 190 LEU A O 1
ATOM 1518 N N . ALA A 1 191 ? 0.665 0.818 5.639 1.00 82.50 191 ALA A N 1
ATOM 1519 C CA . ALA A 1 191 ? -0.086 1.817 4.890 1.00 82.50 191 ALA A CA 1
ATOM 1520 C C . ALA A 1 191 ? 0.836 2.713 4.051 1.00 82.50 191 ALA A C 1
ATOM 1522 O O . ALA A 1 191 ? 1.878 3.181 4.513 1.00 82.50 191 ALA A O 1
ATOM 1523 N N . ASN A 1 192 ? 0.415 2.967 2.813 1.00 88.38 192 ASN A N 1
ATOM 1524 C CA . ASN A 1 192 ? 1.105 3.765 1.800 1.00 88.38 192 ASN A CA 1
ATOM 1525 C C . ASN A 1 192 ? 2.407 3.166 1.251 1.00 88.38 192 ASN A C 1
ATOM 1527 O O . ASN A 1 192 ? 2.996 3.757 0.344 1.00 88.38 192 ASN A O 1
ATOM 1531 N N . GLN A 1 193 ? 2.856 2.008 1.743 1.00 94.94 193 GLN A N 1
ATOM 1532 C CA . GLN A 1 193 ? 3.994 1.311 1.152 1.00 94.94 193 GLN A CA 1
ATOM 1533 C C . GLN A 1 193 ? 3.595 0.717 -0.197 1.00 94.94 193 GLN A C 1
ATOM 1535 O O . GLN A 1 193 ? 2.571 0.036 -0.310 1.00 94.94 193 GLN A O 1
ATOM 1540 N N . VAL A 1 194 ? 4.425 0.962 -1.207 1.00 97.50 194 VAL A N 1
ATOM 1541 C CA . VAL A 1 194 ? 4.245 0.463 -2.570 1.00 97.50 194 VAL A CA 1
ATOM 1542 C C . VAL A 1 194 ? 5.486 -0.300 -3.001 1.00 97.50 194 VAL A C 1
ATOM 1544 O O . VAL A 1 194 ? 6.613 0.164 -2.827 1.00 97.50 194 VAL A O 1
ATOM 1547 N N . TYR A 1 195 ? 5.276 -1.476 -3.576 1.00 97.88 195 TYR A N 1
ATOM 1548 C CA . TYR A 1 195 ? 6.309 -2.371 -4.075 1.00 97.88 195 TYR A CA 1
ATOM 1549 C C . TYR A 1 195 ? 6.067 -2.609 -5.557 1.00 97.88 195 TYR A C 1
ATOM 1551 O O . TYR A 1 195 ? 5.043 -3.189 -5.923 1.00 97.88 195 TYR A O 1
ATOM 1559 N N . VAL A 1 196 ? 7.008 -2.206 -6.406 1.00 98.19 196 VAL A N 1
ATOM 1560 C CA . VAL A 1 196 ? 6.956 -2.514 -7.836 1.00 98.19 196 VAL A CA 1
ATOM 1561 C C . VAL A 1 196 ? 7.720 -3.806 -8.077 1.00 98.19 196 VAL A C 1
ATOM 1563 O O . VAL A 1 196 ? 8.919 -3.861 -7.856 1.00 98.19 196 VAL A O 1
ATOM 1566 N N . SER A 1 197 ? 7.043 -4.862 -8.516 1.00 98.06 197 SER A N 1
ATOM 1567 C CA . SER A 1 197 ? 7.651 -6.186 -8.686 1.00 98.06 197 SER A CA 1
ATOM 1568 C C . SER A 1 197 ? 8.128 -6.471 -10.107 1.00 98.06 197 SER A C 1
ATOM 1570 O O . SER A 1 197 ? 8.906 -7.403 -10.312 1.00 98.06 197 SER A O 1
ATOM 1572 N N . SER A 1 198 ? 7.677 -5.687 -11.086 1.00 97.94 198 SER A N 1
ATOM 1573 C CA . SER A 1 198 ? 8.012 -5.874 -12.495 1.00 97.94 198 SER A CA 1
ATOM 1574 C C . SER A 1 198 ? 7.927 -4.557 -13.254 1.00 97.94 198 SER A C 1
ATOM 1576 O O . SER A 1 198 ? 6.961 -3.819 -13.078 1.00 97.94 198 SER A O 1
ATOM 1578 N N . TYR A 1 199 ? 8.878 -4.328 -14.155 1.00 97.88 199 TYR A N 1
ATOM 1579 C CA . TYR A 1 199 ? 8.816 -3.317 -15.212 1.00 97.88 199 TYR A CA 1
ATOM 1580 C C . TYR A 1 199 ? 8.783 -4.028 -16.570 1.00 97.88 199 TYR A C 1
ATOM 1582 O O . TYR A 1 199 ? 9.438 -5.056 -16.729 1.00 97.88 199 TYR A O 1
ATOM 1590 N N . TYR A 1 200 ? 7.999 -3.530 -17.514 1.00 96.06 200 TYR A N 1
ATOM 1591 C CA . TYR A 1 200 ? 7.933 -3.988 -18.896 1.00 96.06 200 TYR A CA 1
ATOM 1592 C C . TYR A 1 200 ? 8.274 -2.808 -19.792 1.00 96.06 200 TYR A C 1
ATOM 1594 O O . TYR A 1 200 ? 7.506 -1.847 -19.836 1.00 96.06 200 TYR A O 1
ATOM 1602 N N . ASP A 1 201 ? 9.410 -2.917 -20.467 1.00 93.56 201 ASP A N 1
ATOM 1603 C CA . ASP A 1 201 ? 9.839 -2.004 -21.520 1.00 93.56 201 ASP A CA 1
ATOM 1604 C C . ASP A 1 201 ? 9.290 -2.574 -22.829 1.00 93.56 201 ASP A C 1
ATOM 1606 O O . ASP A 1 201 ? 9.789 -3.576 -23.345 1.00 93.56 201 ASP A O 1
ATOM 1610 N N . GLY A 1 202 ? 8.183 -2.017 -23.297 1.00 87.56 202 GLY A N 1
ATOM 1611 C CA . GLY A 1 202 ? 7.462 -2.490 -24.468 1.00 87.56 202 GLY A CA 1
ATOM 1612 C C . GLY A 1 202 ? 7.834 -1.757 -25.751 1.00 87.56 202 GLY A C 1
ATOM 1613 O O . GLY A 1 202 ? 7.611 -2.312 -26.832 1.00 87.56 202 GLY A O 1
ATOM 1614 N N . ASP A 1 203 ? 8.352 -0.534 -25.662 1.00 84.88 203 ASP A N 1
ATOM 1615 C CA . ASP A 1 203 ? 8.619 0.311 -26.825 1.00 84.88 203 ASP A CA 1
ATOM 1616 C C . ASP A 1 203 ? 10.087 0.292 -27.287 1.00 84.88 203 ASP A C 1
ATOM 1618 O O . ASP A 1 203 ? 10.331 0.435 -28.494 1.00 84.88 203 ASP A O 1
ATOM 1622 N N . SER A 1 204 ? 11.032 0.009 -26.386 1.00 82.69 204 SER A N 1
ATOM 1623 C CA . SER A 1 204 ? 12.466 -0.057 -26.668 1.00 82.69 204 SER A CA 1
ATOM 1624 C C . SER A 1 204 ? 12.984 -1.497 -26.758 1.00 82.69 204 SER A C 1
ATOM 1626 O O . SER A 1 204 ? 13.503 -1.899 -27.809 1.00 82.69 204 SER A O 1
ATOM 1628 N N . SER A 1 205 ? 12.851 -2.308 -25.701 1.00 83.06 205 SER A N 1
ATOM 1629 C CA . SER A 1 205 ? 13.430 -3.667 -25.655 1.00 83.06 205 SER A CA 1
ATOM 1630 C C . SER A 1 205 ? 12.438 -4.812 -25.863 1.00 83.06 205 SER A C 1
ATOM 1632 O O . SER A 1 205 ? 12.821 -5.848 -26.415 1.00 83.06 205 SER A O 1
ATOM 1634 N N . GLY A 1 206 ? 11.175 -4.637 -25.473 1.00 84.88 206 GLY A N 1
ATOM 1635 C CA . GLY A 1 206 ? 10.154 -5.688 -25.457 1.00 84.88 206 GLY A CA 1
ATOM 1636 C C . GLY A 1 206 ? 10.288 -6.684 -24.297 1.00 84.88 206 GLY A C 1
ATOM 1637 O O . GLY A 1 206 ? 9.696 -7.766 -24.366 1.00 84.88 206 GLY A O 1
ATOM 1638 N N . GLU A 1 207 ? 11.062 -6.356 -23.260 1.00 87.81 207 GLU A N 1
ATOM 1639 C CA . GLU A 1 207 ? 11.471 -7.267 -22.188 1.00 87.81 207 GLU A CA 1
ATOM 1640 C C . GLU A 1 207 ? 10.914 -6.883 -20.809 1.00 87.81 207 GLU A C 1
ATOM 1642 O O . GLU A 1 207 ? 10.506 -5.752 -20.539 1.00 87.81 207 GLU A O 1
ATOM 1647 N N . TYR A 1 208 ? 10.920 -7.865 -19.902 1.00 93.31 208 TYR A N 1
ATOM 1648 C CA . TYR A 1 208 ? 10.589 -7.657 -18.494 1.00 93.31 208 TYR A CA 1
ATOM 1649 C C . TYR A 1 208 ? 11.848 -7.505 -17.643 1.00 93.31 208 TYR A C 1
ATOM 1651 O O . TYR A 1 208 ? 12.746 -8.347 -17.667 1.00 93.31 208 TYR A O 1
ATOM 1659 N N . TYR A 1 209 ? 11.843 -6.493 -16.784 1.00 94.94 209 TYR A N 1
ATOM 1660 C CA . TYR A 1 209 ? 12.891 -6.218 -15.815 1.00 94.94 209 TYR A CA 1
ATOM 1661 C C . TYR A 1 209 ? 12.366 -6.392 -14.387 1.00 94.94 209 TYR A C 1
ATOM 1663 O O . TYR A 1 209 ? 11.229 -6.041 -14.064 1.00 94.94 209 TYR A O 1
ATOM 1671 N N . THR A 1 210 ? 13.214 -6.931 -13.507 1.00 96.94 210 THR A N 1
ATOM 1672 C CA . THR A 1 210 ? 12.965 -6.919 -12.057 1.00 96.94 210 THR A CA 1
ATOM 1673 C C . THR A 1 210 ? 13.505 -5.611 -11.475 1.00 96.94 210 THR A C 1
ATOM 1675 O O . THR A 1 210 ? 14.713 -5.387 -11.577 1.00 96.94 210 THR A O 1
ATOM 1678 N N . PRO A 1 211 ? 12.664 -4.768 -10.852 1.00 97.69 211 PRO A N 1
ATOM 1679 C CA . PRO A 1 211 ? 13.109 -3.502 -10.277 1.00 97.69 211 PRO A CA 1
ATOM 1680 C C . PRO A 1 211 ? 14.126 -3.676 -9.146 1.00 97.69 211 PRO A C 1
ATOM 1682 O O . PRO A 1 211 ? 14.090 -4.650 -8.381 1.00 97.69 211 PRO A O 1
ATOM 1685 N N . TYR A 1 212 ? 15.032 -2.709 -9.021 1.00 97.56 212 TYR A N 1
ATOM 1686 C CA . TYR A 1 212 ? 16.138 -2.745 -8.074 1.00 97.56 212 TYR A CA 1
ATOM 1687 C C . TYR A 1 212 ? 15.665 -2.806 -6.617 1.00 97.56 212 TYR A C 1
ATOM 1689 O O . TYR A 1 212 ? 16.117 -3.689 -5.881 1.00 97.56 212 TYR A O 1
ATOM 1697 N N . HIS A 1 213 ? 14.739 -1.944 -6.178 1.00 97.12 213 HIS A N 1
ATOM 1698 C CA . HIS A 1 213 ? 14.274 -1.970 -4.786 1.00 97.12 213 HIS A CA 1
ATOM 1699 C C . HIS A 1 213 ? 13.579 -3.288 -4.447 1.00 97.12 213 HIS A C 1
ATOM 1701 O O . HIS A 1 213 ? 13.847 -3.862 -3.388 1.00 97.12 213 HIS A O 1
ATOM 1707 N N . TYR A 1 214 ? 12.785 -3.831 -5.369 1.00 96.75 214 TYR A N 1
ATOM 1708 C CA . TYR A 1 214 ? 12.144 -5.130 -5.182 1.00 96.75 214 TYR A CA 1
ATOM 1709 C C . TYR A 1 214 ? 13.147 -6.277 -5.058 1.00 96.75 214 TYR A C 1
ATOM 1711 O O . TYR A 1 214 ? 12.989 -7.136 -4.190 1.00 96.75 214 TYR A O 1
ATOM 1719 N N . SER A 1 215 ? 14.231 -6.261 -5.842 1.00 96.19 215 SER A N 1
ATOM 1720 C CA . SER A 1 215 ? 15.312 -7.252 -5.724 1.00 96.19 215 SER A CA 1
ATOM 1721 C C . SER A 1 215 ? 15.983 -7.261 -4.339 1.00 96.19 215 SER A C 1
ATOM 1723 O O . SER A 1 215 ? 16.530 -8.280 -3.915 1.00 96.19 215 SER A O 1
ATOM 1725 N N . LEU A 1 216 ? 15.895 -6.143 -3.609 1.00 96.38 216 LEU A N 1
ATOM 1726 C CA . LEU A 1 216 ? 16.397 -5.978 -2.244 1.00 96.38 216 LEU A CA 1
ATOM 1727 C C . LEU A 1 216 ? 15.323 -6.189 -1.162 1.00 96.38 216 LEU A C 1
ATOM 1729 O O . LEU A 1 216 ? 15.642 -6.108 0.023 1.00 96.38 216 LEU A O 1
ATOM 1733 N N . GLY A 1 217 ? 14.068 -6.445 -1.544 1.00 94.25 217 GLY A N 1
ATOM 1734 C CA . GLY A 1 217 ? 12.928 -6.519 -0.625 1.00 94.25 217 GLY A CA 1
ATOM 1735 C C . GLY A 1 217 ? 12.499 -5.165 -0.047 1.00 94.25 217 GLY A C 1
ATOM 1736 O O . GLY A 1 217 ? 11.865 -5.126 1.006 1.00 94.25 217 GLY A O 1
ATOM 1737 N N . ASN A 1 218 ? 12.854 -4.064 -0.711 1.00 96.19 218 ASN A N 1
ATOM 1738 C CA . ASN A 1 218 ? 12.520 -2.701 -0.306 1.00 96.19 218 ASN A CA 1
ATOM 1739 C C . ASN A 1 218 ? 11.278 -2.178 -1.041 1.00 96.19 218 ASN A C 1
ATOM 1741 O O . ASN A 1 218 ? 10.914 -2.661 -2.113 1.00 96.19 218 ASN A O 1
ATOM 1745 N N . THR A 1 219 ? 10.644 -1.159 -0.460 1.00 96.06 219 THR A N 1
ATOM 1746 C CA . THR A 1 219 ? 9.539 -0.424 -1.085 1.00 96.06 219 THR A CA 1
ATOM 1747 C C . THR A 1 219 ? 10.062 0.459 -2.216 1.00 96.06 219 THR A C 1
ATOM 1749 O O . THR A 1 219 ? 11.079 1.131 -2.038 1.00 96.06 219 THR A O 1
ATOM 1752 N N . SER A 1 220 ? 9.322 0.551 -3.315 1.00 96.81 220 SER A N 1
ATOM 1753 C CA . SER A 1 220 ? 9.560 1.549 -4.361 1.00 96.81 220 SER A CA 1
ATOM 1754 C C . SER A 1 220 ? 8.923 2.903 -4.006 1.00 96.81 220 SER A C 1
ATOM 1756 O O . SER A 1 220 ? 9.362 3.920 -4.521 1.00 96.81 220 SER A O 1
ATOM 1758 N N . GLY A 1 221 ? 7.930 2.948 -3.107 1.00 95.06 221 GLY A N 1
ATOM 1759 C CA . GLY A 1 221 ? 7.282 4.184 -2.643 1.00 95.06 221 GLY A CA 1
ATOM 1760 C C . GLY A 1 221 ? 6.685 4.057 -1.237 1.00 95.06 221 GLY A C 1
ATOM 1761 O O . GLY A 1 221 ? 6.454 2.949 -0.750 1.00 95.06 221 GLY A O 1
ATOM 1762 N N . SER A 1 222 ? 6.451 5.190 -0.569 1.00 93.25 222 SER A N 1
ATOM 1763 C CA . SER A 1 222 ? 5.966 5.251 0.826 1.00 93.25 222 SER A CA 1
ATOM 1764 C C . SER A 1 222 ? 4.812 6.234 1.060 1.00 93.25 222 SER A C 1
ATOM 1766 O O . SER A 1 222 ? 4.407 6.450 2.203 1.00 93.25 222 SER A O 1
ATOM 1768 N N . TYR A 1 223 ? 4.266 6.819 -0.009 1.00 91.50 223 TYR A N 1
ATOM 1769 C CA . TYR A 1 223 ? 3.150 7.771 0.039 1.00 91.50 223 TYR A CA 1
ATOM 1770 C C . TYR A 1 223 ? 1.971 7.333 -0.847 1.00 91.50 223 TYR A C 1
ATOM 1772 O O . TYR A 1 223 ? 1.188 8.167 -1.294 1.00 91.50 223 TYR A O 1
ATOM 1780 N N . GLY A 1 224 ? 1.834 6.024 -1.083 1.00 91.19 224 GLY A N 1
ATOM 1781 C CA . GLY A 1 224 ? 0.790 5.446 -1.927 1.00 91.19 224 GLY A CA 1
ATOM 1782 C C . GLY A 1 224 ? 1.108 5.553 -3.418 1.00 91.19 224 GLY A C 1
ATOM 1783 O O . GLY A 1 224 ? 2.245 5.858 -3.797 1.00 91.19 224 GLY A O 1
ATOM 1784 N N . LEU A 1 225 ? 0.101 5.274 -4.254 1.00 91.75 225 LEU A N 1
ATOM 1785 C CA . LEU A 1 225 ? 0.264 5.320 -5.706 1.00 91.75 225 LEU A CA 1
ATOM 1786 C C . LEU A 1 225 ? 0.730 6.699 -6.172 1.00 91.75 225 LEU A C 1
ATOM 1788 O O . LEU A 1 225 ? 0.208 7.733 -5.749 1.00 91.75 225 LEU A O 1
ATOM 1792 N N . GLY A 1 226 ? 1.708 6.700 -7.064 1.00 89.81 226 GLY A N 1
ATOM 1793 C CA . GLY A 1 226 ? 2.371 7.882 -7.586 1.00 89.81 226 GLY A CA 1
ATOM 1794 C C . GLY A 1 226 ? 3.636 8.306 -6.855 1.00 89.81 226 GLY A C 1
ATOM 1795 O O . GLY A 1 226 ? 4.268 9.270 -7.288 1.00 89.81 226 GLY A O 1
ATOM 1796 N N . SER A 1 227 ? 3.999 7.626 -5.768 1.00 91.75 227 SER A N 1
ATOM 1797 C CA . SER A 1 227 ? 5.246 7.864 -5.030 1.00 91.75 227 SER A CA 1
ATOM 1798 C C . SER A 1 227 ? 6.364 6.880 -5.373 1.00 91.75 227 SER A C 1
ATOM 1800 O O . SER A 1 227 ? 7.453 6.978 -4.811 1.00 91.75 227 SER A O 1
ATOM 1802 N N . GLU A 1 228 ? 6.094 5.922 -6.255 1.00 94.25 228 GLU A N 1
ATOM 1803 C CA . GLU A 1 228 ? 7.030 4.888 -6.669 1.00 94.25 228 GLU A CA 1
ATOM 1804 C C . GLU A 1 228 ? 8.208 5.520 -7.402 1.00 94.25 228 GLU A C 1
ATOM 1806 O O . GLU A 1 228 ? 8.018 6.318 -8.308 1.00 94.25 228 GLU A O 1
ATOM 1811 N N . TYR A 1 229 ? 9.433 5.163 -7.051 1.00 96.06 229 TYR A N 1
ATOM 1812 C CA . TYR A 1 229 ? 10.625 5.498 -7.816 1.00 96.06 229 TYR A CA 1
ATOM 1813 C C . TYR A 1 229 ? 11.608 4.341 -7.687 1.00 96.06 229 TYR A C 1
ATOM 1815 O O . TYR A 1 229 ? 11.912 3.883 -6.580 1.00 96.06 229 TYR A O 1
ATOM 1823 N N . ASP A 1 230 ? 12.060 3.816 -8.816 1.00 98.12 230 ASP A N 1
ATOM 1824 C CA . ASP A 1 230 ? 12.882 2.614 -8.857 1.00 98.12 230 ASP A CA 1
ATOM 1825 C C . ASP A 1 230 ? 13.750 2.600 -10.116 1.00 98.12 230 ASP A C 1
ATOM 1827 O O . ASP A 1 230 ? 13.740 3.545 -10.902 1.00 98.12 230 ASP A O 1
ATOM 1831 N N . TYR A 1 231 ? 14.520 1.531 -10.288 1.00 97.38 231 TYR A N 1
ATOM 1832 C CA . TYR A 1 231 ? 15.446 1.384 -11.398 1.00 97.38 231 TYR A CA 1
ATOM 1833 C C . TYR A 1 231 ? 15.337 0.001 -12.018 1.00 97.38 231 TYR A C 1
ATOM 1835 O O . TYR A 1 231 ? 15.212 -1.001 -11.306 1.00 97.38 231 TYR A O 1
ATOM 1843 N N . ILE A 1 232 ? 15.484 -0.064 -13.335 1.00 96.19 232 ILE A N 1
ATOM 1844 C CA . ILE A 1 232 ? 15.866 -1.295 -14.026 1.00 96.19 232 ILE A CA 1
ATOM 1845 C C . ILE A 1 232 ? 17.386 -1.318 -14.213 1.00 96.19 232 ILE A C 1
ATOM 1847 O O . ILE A 1 232 ? 18.048 -0.279 -14.163 1.00 96.19 232 ILE A O 1
ATOM 1851 N N . TYR A 1 233 ? 17.946 -2.508 -14.420 1.00 92.19 233 TYR A N 1
ATOM 1852 C CA . TYR A 1 233 ? 19.343 -2.676 -14.809 1.00 92.19 233 TYR A CA 1
ATOM 1853 C C . TYR A 1 233 ? 19.425 -3.454 -16.118 1.00 92.19 233 TYR A C 1
ATOM 1855 O O . TYR A 1 233 ? 18.978 -4.600 -16.191 1.00 92.19 233 TYR A O 1
ATOM 1863 N N . ASP A 1 234 ? 20.046 -2.841 -17.118 1.00 86.31 234 ASP A N 1
ATOM 1864 C CA . ASP A 1 234 ? 20.371 -3.449 -18.400 1.00 86.31 234 ASP A CA 1
ATOM 1865 C C . ASP A 1 234 ? 21.898 -3.502 -18.580 1.00 86.31 234 ASP A C 1
ATOM 1867 O O . ASP A 1 234 ? 22.631 -2.594 -18.181 1.00 86.31 234 ASP A O 1
ATOM 1871 N N . ASN A 1 235 ? 22.414 -4.580 -19.174 1.00 78.75 235 ASN A N 1
ATOM 1872 C CA . ASN A 1 235 ? 23.863 -4.765 -19.325 1.00 78.75 235 ASN A CA 1
ATOM 1873 C C . ASN A 1 235 ? 24.504 -3.769 -20.308 1.00 78.75 235 ASN A C 1
ATOM 1875 O O . ASN A 1 235 ? 25.723 -3.583 -20.274 1.00 78.75 235 ASN A O 1
ATOM 1879 N N . VAL A 1 236 ? 23.712 -3.157 -21.191 1.00 77.69 236 VAL A N 1
ATOM 1880 C CA . VAL A 1 236 ? 24.162 -2.202 -22.207 1.00 77.69 236 VAL A CA 1
ATOM 1881 C C . VAL A 1 236 ? 23.948 -0.768 -21.727 1.00 77.69 236 VAL A C 1
ATOM 1883 O O . VAL A 1 236 ? 24.885 0.030 -21.792 1.00 77.69 236 VAL A O 1
ATOM 1886 N N . THR A 1 237 ? 22.749 -0.433 -21.238 1.00 79.00 237 THR A N 1
ATOM 1887 C CA . THR A 1 237 ? 22.401 0.943 -20.826 1.00 79.00 237 THR A CA 1
ATOM 1888 C C . THR A 1 237 ? 22.659 1.226 -19.343 1.00 79.00 237 THR A C 1
ATOM 1890 O O . THR A 1 237 ? 22.681 2.387 -18.935 1.00 79.00 237 THR A O 1
ATOM 1893 N N . GLY A 1 238 ? 22.952 0.206 -18.533 1.00 87.56 238 GLY A N 1
ATOM 1894 C CA . GLY A 1 238 ? 23.196 0.348 -17.100 1.00 87.56 238 GLY A CA 1
ATOM 1895 C C . GLY A 1 238 ? 21.904 0.520 -16.300 1.00 87.56 238 GLY A C 1
ATOM 1896 O O . GLY A 1 238 ? 20.876 -0.059 -16.635 1.00 87.56 238 GLY A O 1
ATOM 1897 N N . TYR A 1 239 ? 21.972 1.283 -15.205 1.00 92.62 239 TYR A N 1
ATOM 1898 C CA . TYR A 1 239 ? 20.779 1.623 -14.427 1.00 92.62 239 TYR A CA 1
ATOM 1899 C C . TYR A 1 239 ? 19.988 2.731 -15.117 1.00 92.62 239 TYR A C 1
ATOM 1901 O O . TYR A 1 239 ? 20.569 3.761 -15.458 1.00 92.62 239 TYR A O 1
ATOM 1909 N N . GLN A 1 240 ? 18.684 2.519 -15.255 1.00 94.62 240 GLN A N 1
ATOM 1910 C CA . GLN A 1 240 ? 17.719 3.476 -15.794 1.00 94.62 240 GLN A CA 1
ATOM 1911 C C . GLN A 1 240 ? 16.585 3.622 -14.783 1.00 94.62 240 GLN A C 1
ATOM 1913 O O . GLN A 1 240 ? 16.112 2.612 -14.255 1.00 94.62 240 GLN A O 1
ATOM 1918 N N . ASP A 1 241 ? 16.215 4.852 -14.447 1.00 96.00 241 ASP A N 1
ATOM 1919 C CA . ASP A 1 241 ? 15.180 5.139 -13.461 1.00 96.00 241 ASP A CA 1
ATOM 1920 C C . ASP A 1 241 ? 13.785 5.194 -14.073 1.00 96.00 241 ASP A C 1
ATOM 1922 O O . ASP A 1 241 ? 13.605 5.579 -15.217 1.00 96.00 241 ASP A O 1
ATOM 1926 N N . PHE A 1 242 ? 12.782 4.818 -13.288 1.00 95.81 242 PHE A N 1
ATOM 1927 C CA . PHE A 1 242 ? 11.383 4.961 -13.662 1.00 95.81 242 PHE A CA 1
ATOM 1928 C C . PHE A 1 242 ? 10.516 5.292 -12.443 1.00 95.81 242 PHE A C 1
ATOM 1930 O O . PHE A 1 242 ? 10.909 5.117 -11.284 1.00 95.81 242 PHE A O 1
ATOM 1937 N N . GLY A 1 243 ? 9.294 5.746 -12.712 1.00 92.00 243 GLY A N 1
ATOM 1938 C CA . GLY A 1 243 ? 8.262 6.018 -11.720 1.00 92.00 243 GLY A CA 1
ATOM 1939 C C . GLY A 1 243 ? 7.998 7.511 -11.519 1.00 92.00 243 GLY A C 1
ATOM 1940 O O . GLY A 1 243 ? 8.212 8.348 -12.394 1.00 92.00 243 GLY A O 1
ATOM 1941 N N . SER A 1 244 ? 7.446 7.854 -10.358 1.00 86.62 244 SER A N 1
ATOM 1942 C CA . SER A 1 244 ? 7.018 9.197 -9.950 1.00 86.62 244 SER A CA 1
ATOM 1943 C C . SER A 1 244 ? 6.043 9.825 -10.944 1.00 86.62 244 SER A C 1
ATOM 1945 O O . SER A 1 244 ? 5.942 11.046 -11.055 1.00 86.62 244 SER A O 1
ATOM 1947 N N . ASN A 1 245 ? 5.318 8.967 -11.670 1.00 79.94 245 ASN A N 1
ATOM 1948 C CA . ASN A 1 245 ? 4.377 9.305 -12.744 1.00 79.94 245 ASN A CA 1
ATOM 1949 C C . ASN A 1 245 ? 4.996 10.078 -13.905 1.00 79.94 245 ASN A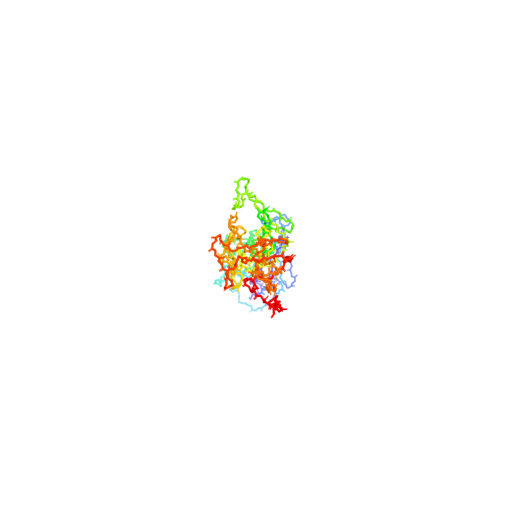 C 1
ATOM 1951 O O . ASN A 1 245 ? 4.271 10.672 -14.698 1.00 79.94 245 ASN A O 1
ATOM 1955 N N . TYR A 1 246 ? 6.322 10.099 -13.985 1.00 85.75 246 TYR A N 1
ATOM 1956 C CA . TYR A 1 246 ? 7.037 10.885 -14.969 1.00 85.75 246 TYR A CA 1
ATOM 1957 C C . TYR A 1 246 ? 8.092 10.040 -15.661 1.00 85.75 246 TYR A C 1
ATOM 1959 O O . TYR A 1 246 ? 7.943 9.791 -16.850 1.00 85.75 246 TYR A O 1
ATOM 1967 N N . TYR A 1 247 ? 9.092 9.574 -14.914 1.00 89.81 247 TYR A N 1
ATOM 1968 C CA . TYR A 1 247 ? 10.255 8.880 -15.455 1.00 89.81 247 TYR A CA 1
ATOM 1969 C C . TYR A 1 247 ? 9.875 7.531 -16.035 1.00 89.81 247 TYR A C 1
ATOM 1971 O O . TYR A 1 247 ? 9.156 6.770 -15.376 1.00 89.81 247 TYR A O 1
ATOM 1979 N N . GLU A 1 248 ? 10.394 7.223 -17.211 1.00 92.00 248 GLU A N 1
ATOM 1980 C CA . GLU A 1 248 ? 10.371 5.886 -17.796 1.00 92.00 248 GLU A CA 1
ATOM 1981 C C . GLU A 1 248 ? 11.791 5.382 -18.035 1.00 92.00 248 GLU A C 1
ATOM 1983 O O . GLU A 1 248 ? 12.737 6.164 -18.087 1.00 92.00 248 GLU A O 1
ATOM 1988 N N . ALA A 1 249 ? 11.937 4.068 -18.176 1.00 91.69 249 ALA A N 1
ATOM 1989 C CA . ALA A 1 249 ? 13.236 3.450 -18.343 1.00 91.69 249 ALA A CA 1
ATOM 1990 C C . ALA A 1 249 ? 13.339 2.675 -19.657 1.00 91.69 249 ALA A C 1
ATOM 1992 O O . ALA A 1 249 ? 12.593 1.726 -19.876 1.00 91.69 249 ALA A O 1
ATOM 1993 N N . ASP A 1 250 ? 14.367 3.001 -20.442 1.00 89.38 250 ASP A N 1
ATOM 1994 C CA . ASP A 1 250 ? 14.687 2.320 -21.697 1.00 89.38 250 ASP A CA 1
ATOM 1995 C C . ASP A 1 250 ? 15.771 1.247 -21.511 1.00 89.38 250 ASP A C 1
ATOM 1997 O O . ASP A 1 250 ? 16.962 1.517 -21.280 1.00 89.38 250 ASP A O 1
ATOM 2001 N N . GLY A 1 251 ? 15.368 -0.006 -21.674 1.00 82.12 251 GLY A N 1
ATOM 2002 C CA . GLY A 1 251 ? 16.267 -1.125 -21.883 1.00 82.12 251 GLY A CA 1
ATOM 2003 C C . GLY A 1 251 ? 16.856 -1.127 -23.295 1.00 82.12 251 GLY A C 1
ATOM 2004 O O . GLY A 1 251 ? 16.355 -0.507 -24.233 1.00 82.12 251 GLY A O 1
ATOM 2005 N N . SER A 1 252 ? 17.956 -1.855 -23.490 1.00 75.19 252 SER A N 1
ATOM 2006 C CA . SER A 1 252 ? 18.474 -2.058 -24.843 1.00 75.19 252 SER A CA 1
ATOM 2007 C C . SER A 1 252 ? 17.682 -3.152 -25.551 1.00 75.19 252 SER A C 1
ATOM 2009 O O . SER A 1 252 ? 17.496 -4.238 -25.003 1.00 75.19 252 SER A O 1
ATOM 2011 N N . ALA A 1 253 ? 17.285 -2.913 -26.805 1.00 65.81 253 ALA A N 1
ATOM 2012 C CA . ALA A 1 253 ? 16.794 -3.960 -27.696 1.00 65.81 253 ALA A CA 1
ATOM 2013 C C . ALA A 1 253 ? 17.837 -5.087 -27.807 1.00 65.81 253 ALA A C 1
ATOM 2015 O O . ALA A 1 253 ? 18.821 -4.993 -28.547 1.00 65.81 253 ALA A O 1
ATOM 2016 N N . ASN A 1 254 ? 17.636 -6.172 -27.059 1.00 59.59 254 ASN A N 1
ATOM 2017 C CA . ASN A 1 254 ? 18.613 -7.248 -26.894 1.00 59.59 254 ASN A CA 1
ATOM 2018 C C . ASN A 1 254 ? 18.620 -8.248 -28.068 1.00 59.59 254 ASN A C 1
ATOM 2020 O O . ASN A 1 254 ? 18.678 -9.459 -27.867 1.00 59.59 254 ASN A O 1
ATOM 2024 N N . ASN A 1 255 ? 18.599 -7.750 -29.310 1.00 68.38 255 ASN A N 1
ATOM 2025 C CA . ASN A 1 255 ? 18.581 -8.582 -30.511 1.00 68.38 255 ASN A CA 1
ATOM 2026 C C . ASN A 1 255 ? 19.857 -8.415 -31.351 1.00 68.38 255 ASN A C 1
ATOM 2028 O O . ASN A 1 255 ? 20.174 -7.328 -31.849 1.00 68.38 255 ASN A O 1
ATOM 2032 N N . SER A 1 256 ? 20.537 -9.534 -31.596 1.00 75.56 256 SER A N 1
ATOM 2033 C CA . SER A 1 256 ? 21.545 -9.682 -32.646 1.00 75.56 256 SER A CA 1
ATOM 2034 C C . SER A 1 256 ? 20.986 -10.466 -33.840 1.00 75.56 256 SER A C 1
ATOM 2036 O O . SER A 1 256 ? 20.101 -11.319 -33.700 1.00 75.56 256 SER A O 1
ATOM 2038 N N . ASP A 1 257 ? 21.532 -10.184 -35.020 1.00 87.19 257 ASP A N 1
ATOM 2039 C CA . ASP A 1 257 ? 21.327 -10.947 -36.242 1.00 87.19 257 ASP A CA 1
ATOM 2040 C C . ASP A 1 257 ? 22.497 -11.918 -36.457 1.00 87.19 257 ASP A C 1
ATOM 2042 O O . ASP A 1 257 ? 23.664 -11.513 -36.452 1.00 87.19 257 ASP A O 1
ATOM 2046 N N . LEU A 1 258 ? 22.193 -13.189 -36.728 1.00 90.81 258 LEU A N 1
ATOM 2047 C CA . LEU A 1 258 ? 23.136 -14.139 -37.316 1.00 90.81 258 LEU A CA 1
ATOM 2048 C C . LEU A 1 258 ? 23.274 -13.834 -38.808 1.00 90.81 258 LEU A C 1
ATOM 2050 O O . LEU A 1 258 ? 22.296 -13.908 -39.550 1.00 90.81 258 LEU A O 1
ATOM 2054 N N . TYR A 1 259 ? 24.490 -13.566 -39.271 1.00 93.12 259 TYR A N 1
ATOM 2055 C CA . TYR A 1 259 ? 24.798 -13.390 -40.686 1.00 93.12 259 TYR A CA 1
ATOM 2056 C C . TYR A 1 259 ? 25.766 -14.462 -41.183 1.00 93.12 259 TYR A C 1
ATOM 2058 O O . TYR A 1 259 ? 26.659 -14.905 -40.462 1.00 93.12 259 TYR A O 1
ATOM 2066 N N . TYR A 1 260 ? 25.613 -14.854 -42.444 1.00 96.56 260 TYR A N 1
ATOM 2067 C CA . TYR A 1 260 ? 26.559 -15.712 -43.156 1.00 96.56 260 TYR A CA 1
ATOM 2068 C C . TYR A 1 260 ? 27.283 -14.899 -44.217 1.00 96.56 260 TYR A C 1
ATOM 2070 O O . TYR A 1 260 ? 26.655 -14.123 -44.940 1.00 96.56 260 TYR A O 1
ATOM 2078 N N . PHE A 1 261 ? 28.592 -15.094 -44.337 1.00 96.50 261 PHE A N 1
ATOM 2079 C CA . PHE A 1 261 ? 29.422 -14.314 -45.244 1.00 96.50 261 PHE A CA 1
ATOM 2080 C C . PHE A 1 261 ? 30.416 -15.175 -46.028 1.00 96.50 261 PHE A C 1
ATOM 2082 O O . PHE A 1 261 ? 30.817 -16.254 -45.587 1.00 96.50 261 PHE A O 1
ATOM 2089 N N . THR A 1 262 ? 30.863 -14.642 -47.162 1.00 95.94 262 THR A N 1
ATOM 2090 C CA . THR A 1 262 ? 32.042 -15.103 -47.904 1.00 95.94 262 THR A CA 1
ATOM 2091 C C . THR A 1 262 ? 32.947 -13.912 -48.176 1.00 95.94 262 THR A C 1
ATOM 2093 O O . THR A 1 262 ? 32.488 -12.918 -48.730 1.00 95.94 262 THR A O 1
ATOM 2096 N N . TYR A 1 263 ? 34.217 -14.001 -47.799 1.00 93.56 263 TYR A N 1
ATOM 2097 C CA . TYR A 1 263 ? 35.240 -13.040 -48.189 1.00 93.56 263 TYR A CA 1
ATOM 2098 C C . TYR A 1 263 ? 36.002 -13.550 -49.408 1.00 93.56 263 TYR A C 1
ATOM 2100 O O . TYR A 1 263 ? 36.482 -14.683 -49.401 1.00 93.56 263 TYR A O 1
ATOM 2108 N N . TYR A 1 264 ? 36.141 -12.707 -50.426 1.00 91.25 264 TYR A N 1
ATOM 2109 C CA . TYR A 1 264 ? 36.882 -12.988 -51.650 1.00 91.25 264 TYR A CA 1
ATOM 2110 C C . TYR A 1 264 ? 38.175 -12.180 -51.668 1.00 91.25 264 TYR A C 1
ATOM 2112 O O . TYR A 1 264 ? 38.143 -10.961 -51.505 1.00 91.25 264 TYR A O 1
ATOM 2120 N N . TYR A 1 265 ? 39.303 -12.849 -51.912 1.00 88.12 265 TYR A N 1
ATOM 2121 C CA . TYR A 1 265 ? 40.614 -12.199 -51.982 1.00 88.12 265 TYR A CA 1
ATOM 2122 C C . TYR A 1 265 ? 40.893 -11.543 -53.339 1.00 88.12 265 TYR A C 1
ATOM 2124 O O . TYR A 1 265 ? 41.803 -10.732 -53.440 1.00 88.12 265 TYR A O 1
ATOM 2132 N N . GLY A 1 266 ? 40.123 -11.855 -54.384 1.00 85.88 266 GLY A N 1
ATOM 2133 C CA . GLY A 1 266 ? 40.313 -11.295 -55.729 1.00 85.88 266 GLY A CA 1
ATOM 2134 C C . GLY A 1 266 ? 41.326 -12.048 -56.606 1.00 85.88 266 GLY A C 1
ATOM 2135 O O . GLY A 1 266 ? 41.289 -11.886 -57.822 1.00 85.88 266 GLY A O 1
ATOM 2136 N N . ASN A 1 267 ? 42.147 -12.934 -56.031 1.00 84.00 267 ASN A N 1
ATOM 2137 C CA . ASN A 1 267 ? 43.020 -13.875 -56.754 1.00 84.00 267 ASN A CA 1
ATOM 2138 C C . ASN A 1 267 ? 42.336 -15.216 -57.098 1.00 84.00 267 ASN A C 1
ATOM 2140 O O . ASN A 1 267 ? 42.913 -16.025 -57.809 1.00 84.00 267 ASN A O 1
ATOM 2144 N N . GLY A 1 268 ? 41.105 -15.443 -56.629 1.00 85.62 268 GLY A N 1
ATOM 2145 C CA . GLY A 1 268 ? 40.399 -16.724 -56.761 1.00 85.62 268 GLY A CA 1
ATOM 2146 C C . GLY A 1 268 ? 40.202 -17.441 -55.426 1.00 85.62 268 GLY A C 1
ATOM 2147 O O . GLY A 1 268 ? 39.312 -18.287 -55.327 1.00 85.62 268 GLY A O 1
ATOM 2148 N N . ASP A 1 269 ? 40.937 -17.039 -54.390 1.00 91.00 269 ASP A N 1
ATOM 2149 C CA . ASP A 1 269 ? 40.763 -17.561 -53.040 1.00 91.00 269 ASP A CA 1
ATOM 2150 C C . ASP A 1 269 ? 39.572 -16.920 -52.332 1.00 91.00 269 ASP A C 1
ATOM 2152 O O . ASP A 1 269 ? 39.202 -15.757 -52.561 1.00 91.00 269 ASP A O 1
ATOM 2156 N N . SER A 1 270 ? 38.977 -17.678 -51.413 1.00 92.44 270 SER A N 1
ATOM 2157 C CA . SER A 1 270 ? 37.933 -17.165 -50.529 1.00 92.44 270 SER A CA 1
ATOM 2158 C C . SER A 1 270 ? 37.838 -17.943 -49.222 1.00 92.44 270 SER A C 1
ATOM 2160 O O . SER A 1 270 ? 38.226 -19.105 -49.138 1.00 92.44 270 SER A O 1
ATOM 2162 N N . TYR A 1 271 ? 37.257 -17.327 -48.195 1.00 94.94 271 TYR A N 1
ATOM 2163 C CA . TYR A 1 271 ? 36.790 -18.050 -47.012 1.00 94.94 271 TYR A CA 1
ATOM 2164 C C . TYR A 1 271 ? 35.351 -17.679 -46.691 1.00 94.94 271 TYR A C 1
ATOM 2166 O O . TYR A 1 271 ? 34.888 -16.590 -47.014 1.00 94.94 271 TYR A O 1
ATOM 2174 N N . SER A 1 272 ? 34.622 -18.604 -46.076 1.00 96.81 272 SER A N 1
ATOM 2175 C CA . SER A 1 272 ? 33.234 -18.389 -45.665 1.00 96.81 272 SER A CA 1
ATOM 2176 C C . SER A 1 272 ? 33.049 -18.697 -44.193 1.00 96.81 272 SER A C 1
ATOM 2178 O O . SER A 1 272 ? 33.807 -19.471 -43.600 1.00 96.81 272 SER A O 1
ATOM 2180 N N . GLY A 1 273 ? 32.033 -18.079 -43.613 1.00 96.88 273 GLY A N 1
ATOM 2181 C CA . GLY A 1 273 ? 31.759 -18.173 -42.197 1.00 96.88 273 GLY A CA 1
ATOM 2182 C C . GLY A 1 273 ? 30.406 -17.605 -41.815 1.00 96.88 273 GLY A C 1
ATOM 2183 O O . GLY A 1 273 ? 29.575 -17.267 -42.662 1.00 96.88 273 GLY A O 1
ATOM 2184 N N . SER A 1 274 ? 30.207 -17.490 -40.512 1.00 96.19 274 SER A N 1
ATOM 2185 C CA . SER A 1 274 ? 29.055 -16.837 -39.908 1.00 96.19 274 SER A CA 1
ATOM 2186 C C . SER A 1 274 ? 29.493 -15.943 -38.762 1.00 96.19 274 SER A C 1
ATOM 2188 O O . SER A 1 274 ? 30.512 -16.204 -38.126 1.00 96.19 274 SER A O 1
ATOM 2190 N N . GLY A 1 275 ? 28.711 -14.926 -38.448 1.00 93.56 275 GLY A N 1
ATOM 2191 C CA . GLY A 1 275 ? 28.918 -14.123 -37.254 1.00 93.56 275 GLY A CA 1
ATOM 2192 C C . GLY A 1 275 ? 27.612 -13.570 -36.721 1.00 93.56 275 GLY A C 1
ATOM 2193 O O . GLY A 1 275 ? 26.564 -13.739 -37.338 1.00 93.56 275 GLY A O 1
ATOM 2194 N N . TYR A 1 276 ? 27.689 -12.905 -35.579 1.00 90.56 276 TYR A N 1
ATOM 2195 C CA . TYR A 1 276 ? 26.555 -12.198 -34.999 1.00 90.56 276 TYR A CA 1
ATOM 2196 C C . TYR A 1 276 ? 26.876 -10.712 -34.921 1.00 90.56 276 TYR A C 1
ATOM 2198 O O . TYR A 1 276 ? 27.981 -10.326 -34.531 1.00 90.56 276 TYR A O 1
ATOM 2206 N N . ALA A 1 277 ? 25.926 -9.873 -35.307 1.00 85.50 277 ALA A N 1
ATOM 2207 C CA . ALA A 1 277 ? 26.034 -8.420 -35.229 1.00 85.50 277 ALA A CA 1
ATOM 2208 C C . ALA A 1 277 ? 24.736 -7.840 -34.671 1.00 85.50 277 ALA A C 1
ATOM 2210 O O . ALA A 1 277 ? 23.715 -8.518 -34.677 1.00 85.50 277 ALA A O 1
ATOM 2211 N N . SER A 1 278 ? 24.753 -6.595 -34.198 1.00 80.44 278 SER A N 1
ATOM 2212 C CA . SER A 1 278 ? 23.525 -5.911 -33.778 1.00 80.44 278 SER A CA 1
ATOM 2213 C C . SER A 1 278 ? 22.479 -5.948 -34.895 1.00 80.44 278 SER A C 1
ATOM 2215 O O . SER A 1 278 ? 22.835 -5.834 -36.076 1.00 80.44 278 SER A O 1
ATOM 2217 N N . THR A 1 279 ? 21.206 -6.110 -34.532 1.00 80.75 279 THR A N 1
ATOM 2218 C CA . THR A 1 279 ? 20.115 -6.206 -35.513 1.00 80.75 279 THR A CA 1
ATOM 2219 C C . THR A 1 279 ? 20.156 -5.046 -36.510 1.00 80.75 279 THR A C 1
ATOM 2221 O O . THR A 1 279 ? 20.326 -3.890 -36.127 1.00 80.75 279 THR A O 1
ATOM 2224 N N . GLY A 1 280 ? 20.035 -5.350 -37.803 1.00 78.06 280 GLY A N 1
ATOM 2225 C CA . GLY A 1 280 ? 20.043 -4.358 -38.881 1.00 78.06 280 GLY A CA 1
ATOM 2226 C C . GLY A 1 280 ? 21.430 -3.902 -39.351 1.00 78.06 280 GLY A C 1
ATOM 2227 O O . GLY A 1 280 ? 21.511 -3.082 -40.265 1.00 78.06 280 GLY A O 1
ATOM 2228 N N . THR A 1 281 ? 22.523 -4.437 -38.791 1.00 85.19 281 THR A N 1
ATOM 2229 C CA . THR A 1 281 ? 23.893 -4.108 -39.243 1.00 85.19 281 THR A CA 1
ATOM 2230 C C . THR A 1 281 ? 24.151 -4.567 -40.681 1.00 85.19 281 THR A C 1
ATOM 2232 O O . THR A 1 281 ? 24.774 -3.849 -41.469 1.00 85.19 281 THR A O 1
ATOM 2235 N N . TYR A 1 282 ? 23.678 -5.768 -41.027 1.00 89.44 282 TYR A N 1
ATOM 2236 C CA . TYR A 1 282 ? 23.888 -6.383 -42.334 1.00 89.44 282 TYR A CA 1
ATOM 2237 C C . TYR A 1 282 ? 22.570 -6.806 -42.984 1.00 89.44 282 TYR A C 1
ATOM 2239 O O . TYR A 1 282 ? 21.582 -7.060 -42.301 1.00 89.44 282 TYR A O 1
ATOM 2247 N N . TYR A 1 283 ? 22.561 -6.932 -44.312 1.00 91.06 283 TYR A N 1
ATOM 2248 C CA . TYR A 1 283 ? 21.422 -7.458 -45.070 1.00 91.06 283 TYR A CA 1
ATOM 2249 C C . TYR A 1 283 ? 21.861 -8.510 -46.096 1.00 91.06 283 TYR A C 1
ATOM 2251 O O . TYR A 1 283 ? 22.984 -8.494 -46.599 1.00 91.06 283 TYR A O 1
ATOM 2259 N N . SER A 1 284 ? 20.968 -9.450 -46.424 1.00 93.56 284 SER A N 1
ATOM 2260 C CA . SER A 1 284 ? 21.244 -10.470 -47.446 1.00 93.56 284 SER A CA 1
ATOM 2261 C C . SER A 1 284 ? 21.489 -9.812 -48.810 1.00 93.56 284 SER A C 1
ATOM 2263 O O . SER A 1 284 ? 20.722 -8.954 -49.247 1.00 93.56 284 SER A O 1
ATOM 2265 N N . GLY A 1 285 ? 22.570 -10.213 -49.477 1.00 92.69 285 GLY A N 1
ATOM 2266 C CA . GLY A 1 285 ? 23.016 -9.657 -50.754 1.00 92.69 285 GLY A CA 1
ATOM 2267 C C . GLY A 1 285 ? 23.967 -8.462 -50.637 1.00 92.69 285 GLY A C 1
ATOM 2268 O O . GLY A 1 285 ? 24.364 -7.906 -51.661 1.00 92.69 285 GLY A O 1
ATOM 2269 N N . GLN A 1 286 ? 24.337 -8.049 -49.423 1.00 94.88 286 GLN A N 1
ATOM 2270 C CA . GLN A 1 286 ? 25.247 -6.929 -49.196 1.00 94.88 286 GLN A CA 1
ATOM 2271 C C . GLN A 1 286 ? 26.690 -7.268 -49.592 1.00 94.88 286 GLN A C 1
ATOM 2273 O O . GLN A 1 286 ? 27.190 -8.348 -49.280 1.00 94.88 286 GLN A O 1
ATOM 2278 N N . TYR A 1 287 ? 27.379 -6.308 -50.213 1.00 91.38 287 TYR A N 1
ATOM 2279 C CA . TYR A 1 287 ? 28.820 -6.354 -50.478 1.00 91.38 287 TYR A CA 1
ATOM 2280 C C . TYR A 1 287 ? 29.539 -5.314 -49.613 1.00 91.38 287 TYR A C 1
ATOM 2282 O O . TYR A 1 287 ? 29.087 -4.172 -49.516 1.00 91.38 287 TYR A O 1
ATOM 2290 N N . LEU A 1 288 ? 30.659 -5.695 -48.998 1.00 88.50 288 LEU A N 1
ATOM 2291 C CA . LEU A 1 288 ? 31.476 -4.838 -48.136 1.00 88.50 288 LEU A CA 1
ATOM 2292 C C . LEU A 1 288 ? 32.940 -4.935 -48.578 1.00 88.50 288 LEU A C 1
ATOM 2294 O O . LEU A 1 288 ? 33.572 -5.972 -48.395 1.00 88.50 288 LEU A O 1
ATOM 2298 N N . GLY A 1 289 ? 33.480 -3.873 -49.167 1.00 81.25 289 GLY A N 1
ATOM 2299 C CA . GLY A 1 289 ? 34.904 -3.768 -49.498 1.00 81.25 289 GLY A CA 1
ATOM 2300 C C . GLY A 1 289 ? 35.684 -2.990 -48.440 1.00 81.25 289 GLY A C 1
ATOM 2301 O O . GLY A 1 289 ? 35.097 -2.309 -47.596 1.00 81.25 289 GLY A O 1
ATOM 2302 N N . TYR A 1 290 ? 37.013 -3.056 -48.508 1.00 66.94 290 TYR A N 1
ATOM 2303 C CA . TYR A 1 290 ? 37.856 -2.081 -47.816 1.00 66.94 290 TYR A CA 1
ATOM 2304 C C . TYR A 1 290 ? 37.741 -0.691 -48.469 1.00 66.94 290 TYR A C 1
ATOM 2306 O O . TYR A 1 290 ? 37.240 -0.546 -49.585 1.00 66.94 290 TYR A O 1
ATOM 2314 N N . ALA A 1 291 ? 38.190 0.347 -47.757 1.00 59.53 291 ALA A N 1
ATOM 2315 C CA . ALA A 1 291 ? 38.302 1.688 -48.323 1.00 59.53 291 ALA A CA 1
ATOM 2316 C C . ALA A 1 291 ? 39.225 1.690 -49.558 1.00 59.53 291 ALA A C 1
ATOM 2318 O O . ALA A 1 291 ? 40.203 0.944 -49.599 1.00 59.53 291 ALA A O 1
ATOM 2319 N N . ASP A 1 292 ? 38.917 2.548 -50.534 1.00 59.47 292 ASP A N 1
ATOM 2320 C CA . ASP A 1 292 ? 39.675 2.683 -51.784 1.00 59.47 292 ASP A CA 1
ATOM 2321 C C . ASP A 1 292 ? 41.186 2.846 -51.512 1.00 59.47 292 ASP A C 1
ATOM 2323 O O . ASP A 1 292 ? 41.600 3.710 -50.731 1.00 59.47 292 ASP A O 1
ATOM 2327 N N . GLY A 1 293 ? 42.006 1.983 -52.121 1.00 58.72 293 GLY A N 1
ATOM 2328 C CA . GLY A 1 293 ? 43.462 1.943 -51.933 1.00 58.72 293 GLY A CA 1
ATOM 2329 C C . GLY A 1 293 ? 43.988 1.043 -50.804 1.00 58.72 293 GLY A C 1
ATOM 2330 O O . GLY A 1 293 ? 45.188 1.093 -50.517 1.00 58.72 293 GLY A O 1
ATOM 2331 N N . VAL A 1 294 ? 43.145 0.220 -50.167 1.00 64.31 294 VAL A N 1
ATOM 2332 C CA . VAL A 1 294 ? 43.561 -0.797 -49.182 1.00 64.31 294 VAL A CA 1
ATOM 2333 C C . VAL A 1 294 ? 43.496 -2.194 -49.803 1.00 64.31 294 VAL A C 1
ATOM 2335 O O . VAL A 1 294 ? 42.427 -2.787 -49.923 1.00 64.31 294 VAL A O 1
ATOM 2338 N N . TYR A 1 295 ? 44.665 -2.737 -50.143 1.00 73.31 295 TYR A N 1
ATOM 2339 C CA . TYR A 1 295 ? 44.806 -4.088 -50.686 1.00 73.31 295 TYR A CA 1
ATOM 2340 C C . TYR A 1 295 ? 44.948 -5.127 -49.573 1.00 73.31 295 TYR A C 1
ATOM 2342 O O . TYR A 1 295 ? 45.549 -4.864 -48.527 1.00 73.31 295 TYR A O 1
ATOM 2350 N N . ASN A 1 296 ? 44.435 -6.332 -49.812 1.00 74.31 296 ASN A N 1
ATOM 2351 C CA . ASN A 1 296 ? 44.717 -7.477 -48.948 1.00 74.31 296 ASN A CA 1
ATOM 2352 C C . ASN A 1 296 ? 46.163 -7.990 -49.159 1.00 74.31 296 ASN A C 1
ATOM 2354 O O . ASN A 1 296 ? 46.909 -7.467 -49.989 1.00 74.31 296 ASN A O 1
ATOM 2358 N N . GLU A 1 297 ? 46.576 -9.028 -48.425 1.00 74.19 297 GLU A N 1
ATOM 2359 C CA . GLU A 1 297 ? 47.948 -9.569 -48.494 1.00 74.19 297 GLU A CA 1
ATOM 2360 C C . GLU A 1 297 ? 48.371 -10.076 -49.885 1.00 74.19 297 GLU A C 1
ATOM 2362 O O . GLU A 1 297 ? 49.564 -10.189 -50.164 1.00 74.19 297 GLU A O 1
ATOM 2367 N N . THR A 1 298 ? 47.407 -10.329 -50.773 1.00 73.00 298 THR A N 1
ATOM 2368 C CA . THR A 1 298 ? 47.635 -10.774 -52.156 1.00 73.00 298 THR A CA 1
ATOM 2369 C C . THR A 1 298 ? 47.771 -9.610 -53.147 1.00 73.00 298 THR A C 1
ATOM 2371 O O . THR A 1 298 ? 48.050 -9.828 -54.324 1.00 73.00 298 THR A O 1
ATOM 2374 N N . GLY A 1 299 ? 47.620 -8.361 -52.687 1.00 76.12 299 GLY A N 1
ATOM 2375 C CA . GLY A 1 299 ? 47.723 -7.162 -53.523 1.00 76.12 299 GLY A CA 1
ATOM 2376 C C . GLY A 1 299 ? 46.461 -6.838 -54.330 1.00 76.12 299 GLY A C 1
ATOM 2377 O O . GLY A 1 299 ? 46.523 -5.990 -55.217 1.00 76.12 299 GLY A O 1
ATOM 2378 N N . TYR A 1 300 ? 45.334 -7.489 -54.025 1.00 79.19 300 TYR A N 1
ATOM 2379 C CA . TYR A 1 300 ? 44.031 -7.270 -54.659 1.00 79.19 300 TYR A CA 1
ATOM 2380 C C . TYR A 1 300 ? 43.031 -6.606 -53.700 1.00 79.19 300 TYR A C 1
ATOM 2382 O O . TYR A 1 300 ? 43.173 -6.676 -52.474 1.00 79.19 300 TYR A O 1
ATOM 2390 N N . ASP A 1 301 ? 41.994 -5.990 -54.271 1.00 82.31 301 ASP A N 1
ATOM 2391 C CA . ASP A 1 301 ? 40.846 -5.468 -53.527 1.00 82.31 301 ASP A CA 1
ATOM 2392 C C . ASP A 1 301 ? 39.937 -6.633 -53.116 1.00 82.31 301 ASP A C 1
ATOM 2394 O O . ASP A 1 301 ? 39.225 -7.214 -53.939 1.00 82.31 301 ASP A O 1
ATOM 2398 N N . GLY A 1 302 ? 39.977 -7.003 -51.836 1.00 86.00 302 GLY A N 1
ATOM 2399 C CA . GLY A 1 302 ? 39.089 -8.029 -51.298 1.00 86.00 302 GLY A CA 1
ATOM 2400 C C . GLY A 1 302 ? 37.746 -7.470 -50.827 1.00 86.00 302 GLY A C 1
ATOM 2401 O O . GLY A 1 302 ? 37.632 -6.290 -50.484 1.00 86.00 302 GLY A O 1
ATOM 2402 N N . TYR A 1 303 ? 36.724 -8.326 -50.783 1.00 90.12 303 TYR A N 1
ATOM 2403 C CA . TYR A 1 303 ? 35.386 -7.941 -50.327 1.00 90.12 303 TYR A CA 1
ATOM 2404 C C . TYR A 1 303 ? 34.651 -9.081 -49.618 1.00 90.12 303 TYR A C 1
ATOM 2406 O O . TYR A 1 303 ? 34.807 -10.250 -49.965 1.00 90.12 303 TYR A O 1
ATOM 2414 N N . TYR A 1 304 ? 33.796 -8.730 -48.658 1.00 93.62 304 TYR A N 1
ATOM 2415 C CA . TYR A 1 304 ? 32.797 -9.624 -48.080 1.00 93.62 304 TYR A CA 1
ATOM 2416 C C . TYR A 1 304 ? 31.495 -9.560 -48.875 1.00 93.62 304 TYR A C 1
ATOM 2418 O O . TYR A 1 304 ? 31.065 -8.491 -49.306 1.00 93.62 304 TYR A O 1
ATOM 2426 N N . TYR A 1 305 ? 30.836 -10.704 -48.998 1.00 95.25 305 TYR A N 1
ATOM 2427 C CA . TYR A 1 305 ? 29.467 -10.850 -49.464 1.00 95.25 305 TYR A CA 1
ATOM 2428 C C . TYR A 1 305 ? 28.627 -11.500 -48.367 1.00 95.25 305 TYR A C 1
ATOM 2430 O O . TYR A 1 305 ? 28.965 -12.592 -47.909 1.00 95.25 305 TYR A O 1
ATOM 2438 N N . ILE A 1 306 ? 27.537 -10.853 -47.960 1.00 97.38 306 ILE A N 1
ATOM 2439 C CA . ILE A 1 306 ? 26.592 -11.381 -46.973 1.00 97.38 306 ILE A CA 1
ATOM 2440 C C . ILE A 1 306 ? 25.533 -12.210 -47.698 1.00 97.38 306 ILE A C 1
ATOM 2442 O O . ILE A 1 306 ? 24.725 -11.683 -48.461 1.00 97.38 306 ILE A O 1
ATOM 2446 N N . SER A 1 307 ? 25.514 -13.520 -47.470 1.00 94.75 307 SER A N 1
ATOM 2447 C CA . SER A 1 307 ? 24.612 -14.435 -48.176 1.00 94.75 307 SER A CA 1
ATOM 2448 C C . SER A 1 307 ? 23.229 -14.511 -47.531 1.00 94.75 307 SER A C 1
ATOM 2450 O O . SER A 1 307 ? 22.218 -14.561 -48.231 1.00 94.75 307 SER A O 1
ATOM 2452 N N . SER A 1 308 ? 23.151 -14.480 -46.202 1.00 94.88 308 SER A N 1
ATOM 2453 C CA . SER A 1 308 ? 21.888 -14.551 -45.461 1.00 94.88 308 SER A CA 1
ATOM 2454 C C . SER A 1 308 ? 22.007 -13.906 -44.086 1.00 94.88 308 SER A C 1
ATOM 2456 O O . SER A 1 308 ? 23.109 -13.802 -43.547 1.00 94.88 308 SER A O 1
ATOM 2458 N N . VAL A 1 309 ? 20.865 -13.463 -43.555 1.00 92.50 309 VAL A N 1
ATOM 2459 C CA . VAL A 1 309 ? 20.726 -12.808 -42.250 1.00 92.50 309 VAL A CA 1
ATOM 2460 C C . VAL A 1 309 ? 19.473 -13.361 -41.565 1.00 92.50 309 VAL A C 1
ATOM 2462 O O . VAL A 1 309 ? 18.434 -13.485 -42.215 1.00 92.50 309 VAL A O 1
ATOM 2465 N N . TYR A 1 310 ? 19.582 -13.709 -40.284 1.00 89.25 310 TYR A N 1
ATOM 2466 C CA . TYR A 1 310 ? 18.507 -14.252 -39.452 1.00 89.25 310 TYR A CA 1
ATOM 2467 C C . TYR A 1 310 ? 18.465 -13.516 -38.109 1.00 89.25 310 TYR A C 1
ATOM 2469 O O . TYR A 1 310 ? 19.470 -13.482 -37.405 1.00 89.25 310 TYR A O 1
ATOM 2477 N N . SER A 1 311 ? 17.305 -12.974 -37.744 1.00 84.25 311 SER A N 1
ATOM 2478 C CA . SER A 1 311 ? 17.116 -12.201 -36.509 1.00 84.25 311 SER A CA 1
ATOM 2479 C C . SER A 1 311 ? 16.708 -13.059 -35.312 1.00 84.25 311 SER A C 1
ATOM 2481 O O . SER A 1 311 ? 16.203 -14.170 -35.480 1.00 84.25 311 SER A O 1
ATOM 2483 N N . GLY A 1 312 ? 16.875 -12.505 -34.107 1.00 69.88 312 GLY A N 1
ATOM 2484 C CA . GLY A 1 312 ? 16.371 -13.089 -32.857 1.00 69.88 312 GLY A CA 1
ATOM 2485 C C . GLY A 1 312 ? 17.401 -13.911 -32.081 1.00 69.88 312 GLY A C 1
ATOM 2486 O O . GLY A 1 312 ? 17.045 -14.913 -31.461 1.00 69.88 312 GLY A O 1
ATOM 2487 N N . TYR A 1 313 ? 18.678 -13.524 -32.138 1.00 76.06 313 TYR A N 1
ATOM 2488 C CA . TYR A 1 313 ? 19.756 -14.164 -31.382 1.00 76.06 313 TYR A CA 1
ATOM 2489 C C . TYR A 1 313 ? 20.230 -13.289 -30.214 1.00 76.06 313 TYR A C 1
ATOM 2491 O O . TYR A 1 313 ? 20.228 -12.062 -30.307 1.00 76.06 313 TYR A O 1
ATOM 2499 N N . SER A 1 314 ? 20.701 -13.925 -29.134 1.00 64.75 314 SER A N 1
ATOM 2500 C CA . SER A 1 314 ? 21.227 -13.236 -27.942 1.00 64.75 314 SER A CA 1
ATOM 2501 C C . SER A 1 314 ? 22.456 -12.373 -28.253 1.00 64.75 314 SER A C 1
ATOM 2503 O O . SER A 1 314 ? 23.373 -12.814 -28.950 1.00 64.75 314 SER A O 1
ATOM 2505 N N . ASN A 1 315 ? 22.514 -11.178 -27.658 1.00 64.31 315 ASN A N 1
ATOM 2506 C CA . ASN A 1 315 ? 23.649 -10.257 -27.753 1.00 64.31 315 ASN A CA 1
ATOM 2507 C C . ASN A 1 315 ? 24.957 -10.783 -27.136 1.00 64.31 315 ASN A C 1
ATOM 2509 O O . ASN A 1 315 ? 26.016 -10.273 -27.493 1.00 64.31 315 ASN A O 1
ATOM 2513 N N . ASP A 1 316 ? 24.940 -11.833 -26.305 1.00 66.31 316 ASP A N 1
ATOM 2514 C CA . ASP A 1 316 ? 26.182 -12.476 -25.832 1.00 66.31 316 ASP A CA 1
ATOM 2515 C C . ASP A 1 316 ? 27.039 -13.004 -26.995 1.00 66.31 316 ASP A C 1
ATOM 2517 O O . ASP A 1 316 ? 28.252 -13.195 -26.867 1.00 66.31 316 ASP A O 1
ATOM 2521 N N . LEU A 1 317 ? 26.404 -13.248 -28.145 1.00 67.62 317 LEU A N 1
ATOM 2522 C CA . LEU A 1 317 ? 27.056 -13.691 -29.367 1.00 67.62 317 LEU A CA 1
ATOM 2523 C C . LEU A 1 317 ? 27.552 -12.529 -30.234 1.00 67.62 317 LEU A C 1
ATOM 2525 O O . LEU A 1 317 ? 28.371 -12.764 -31.123 1.00 67.62 317 LEU A O 1
ATOM 2529 N N . ALA A 1 318 ? 27.106 -11.293 -29.991 1.00 68.31 318 ALA A N 1
ATOM 2530 C CA . ALA A 1 318 ? 27.427 -10.145 -30.830 1.00 68.31 318 ALA A CA 1
ATOM 2531 C C . ALA A 1 318 ? 28.947 -9.945 -30.964 1.00 68.31 318 ALA A C 1
ATOM 2533 O O . ALA A 1 318 ? 29.711 -10.069 -30.006 1.00 68.31 318 ALA A O 1
ATOM 2534 N N . ASN A 1 319 ? 29.389 -9.622 -32.181 1.00 74.44 319 ASN A N 1
ATOM 2535 C CA . ASN A 1 319 ? 30.790 -9.484 -32.592 1.00 74.44 319 ASN A CA 1
ATOM 2536 C C . ASN A 1 319 ? 31.608 -10.787 -32.613 1.00 74.44 319 ASN A C 1
ATOM 2538 O O . ASN A 1 319 ? 32.811 -10.748 -32.881 1.00 74.44 319 ASN A O 1
ATOM 2542 N N . GLN A 1 320 ? 30.991 -11.948 -32.387 1.00 84.88 320 GLN A N 1
ATOM 2543 C CA . GLN A 1 320 ? 31.655 -13.228 -32.610 1.00 84.88 320 GLN A CA 1
ATOM 2544 C C . GLN A 1 320 ? 31.601 -13.595 -34.094 1.00 84.88 320 GLN A C 1
ATOM 2546 O O . GLN A 1 320 ? 30.541 -13.552 -34.720 1.00 84.88 320 GLN A O 1
ATOM 2551 N N . VAL A 1 321 ? 32.752 -13.977 -34.652 1.00 90.44 321 VAL A N 1
ATOM 2552 C CA . VAL A 1 321 ? 32.911 -14.377 -36.055 1.00 90.44 321 VAL A CA 1
ATOM 2553 C C . VAL A 1 321 ? 33.558 -15.753 -36.113 1.00 90.44 321 VAL A C 1
ATOM 2555 O O . VAL A 1 321 ? 34.582 -16.008 -35.481 1.00 90.44 321 VAL A O 1
ATOM 2558 N N . TYR A 1 322 ? 32.964 -16.633 -36.906 1.00 93.50 322 TYR A N 1
ATOM 2559 C CA . TYR A 1 322 ? 33.360 -18.020 -37.074 1.00 93.50 322 TYR A CA 1
ATOM 2560 C C . TYR A 1 322 ? 33.667 -18.279 -38.543 1.00 93.50 322 TYR A C 1
ATOM 2562 O O . TYR A 1 322 ? 32.788 -18.146 -39.391 1.00 93.50 322 TYR A O 1
ATOM 2570 N N . VAL A 1 323 ? 34.897 -18.685 -38.854 1.00 94.06 323 VAL A N 1
ATOM 2571 C CA . VAL A 1 323 ? 35.274 -19.135 -40.202 1.00 94.06 323 VAL A CA 1
ATOM 2572 C C . VAL A 1 323 ? 35.035 -20.638 -40.299 1.00 94.06 323 VAL A C 1
ATOM 2574 O O . VAL A 1 323 ? 35.561 -21.405 -39.494 1.00 94.06 323 VAL A O 1
ATOM 2577 N N . SER A 1 324 ? 34.238 -21.064 -41.276 1.00 94.69 324 SER A N 1
ATOM 2578 C CA . SER A 1 324 ? 33.834 -22.465 -41.446 1.00 94.69 324 SER A CA 1
ATOM 2579 C C . SER A 1 324 ? 34.534 -23.169 -42.605 1.00 94.69 324 SER A C 1
ATOM 2581 O O . SER A 1 324 ? 34.612 -24.395 -42.615 1.00 94.69 324 SER A O 1
ATOM 2583 N N . SER A 1 325 ? 35.021 -22.427 -43.600 1.00 94.00 325 SER A N 1
ATOM 2584 C CA . SER A 1 325 ? 35.644 -23.021 -44.785 1.00 94.00 325 SER A CA 1
ATOM 2585 C C . SER A 1 325 ? 36.585 -22.055 -45.489 1.00 94.00 325 SER A C 1
ATOM 2587 O O . SER A 1 325 ? 36.325 -20.855 -45.523 1.00 94.00 325 SER A O 1
ATOM 2589 N N . TYR A 1 326 ? 37.614 -22.609 -46.125 1.00 94.31 326 TYR A N 1
ATOM 2590 C CA . TYR A 1 326 ? 38.525 -21.915 -47.032 1.00 94.31 326 TYR A CA 1
ATOM 2591 C C . TYR A 1 326 ? 38.510 -22.613 -48.396 1.00 94.31 326 TYR A C 1
ATOM 2593 O O . TYR A 1 326 ? 38.452 -23.843 -48.458 1.00 94.31 326 TYR A O 1
ATOM 2601 N N . TYR A 1 327 ? 38.553 -21.832 -49.467 1.00 92.25 327 TYR A N 1
ATOM 2602 C CA . TYR A 1 327 ? 38.668 -22.279 -50.846 1.00 92.25 327 TYR A CA 1
ATOM 2603 C C . TYR A 1 327 ? 39.954 -21.706 -51.444 1.00 92.25 327 TYR A C 1
ATOM 2605 O O . TYR A 1 327 ? 40.109 -20.488 -51.516 1.00 92.25 327 TYR A O 1
ATOM 2613 N N . ASP A 1 328 ? 40.843 -22.610 -51.857 1.00 89.12 328 ASP A N 1
ATOM 2614 C CA . ASP A 1 328 ? 42.099 -22.324 -52.550 1.00 89.12 328 ASP A CA 1
ATOM 2615 C C . ASP A 1 328 ? 41.854 -22.399 -54.064 1.00 89.12 328 ASP A C 1
ATOM 2617 O O . ASP A 1 328 ? 41.664 -23.483 -54.626 1.00 89.12 328 ASP A O 1
ATOM 2621 N N . GLY A 1 329 ? 41.798 -21.234 -54.701 1.00 81.44 329 GLY A N 1
ATOM 2622 C CA . GLY A 1 329 ? 41.657 -21.077 -56.142 1.00 81.44 329 GLY A CA 1
ATOM 2623 C C . GLY A 1 329 ? 42.990 -21.114 -56.892 1.00 81.44 329 GLY A C 1
ATOM 2624 O O . GLY A 1 329 ? 42.970 -21.261 -58.115 1.00 81.44 329 GLY A O 1
ATOM 2625 N N . ASP A 1 330 ? 44.125 -21.055 -56.188 1.00 72.31 330 ASP A N 1
ATOM 2626 C CA . ASP A 1 330 ? 45.482 -21.021 -56.752 1.00 72.31 330 ASP A CA 1
ATOM 2627 C C . ASP A 1 330 ? 45.988 -22.407 -57.203 1.00 72.31 330 ASP A C 1
ATOM 2629 O O . ASP A 1 330 ? 47.093 -22.562 -57.737 1.00 72.31 330 ASP A O 1
ATOM 2633 N N . SER A 1 331 ? 45.161 -23.447 -57.096 1.00 60.56 331 SER A N 1
ATOM 2634 C CA . SER A 1 331 ? 45.489 -24.787 -57.584 1.00 60.56 331 SER A CA 1
ATOM 2635 C C . SER A 1 331 ? 45.213 -24.966 -59.087 1.00 60.56 331 SER A C 1
ATOM 2637 O O . SER A 1 331 ? 44.361 -25.753 -59.494 1.00 60.56 331 SER A O 1
ATOM 2639 N N . SER A 1 332 ? 45.975 -24.268 -59.943 1.00 48.94 332 SER A N 1
ATOM 2640 C CA . SER A 1 332 ? 46.545 -24.829 -61.192 1.00 48.94 332 SER A CA 1
ATOM 2641 C C . SER A 1 332 ? 47.412 -23.835 -61.986 1.00 48.94 332 SER A C 1
ATOM 2643 O O . SER A 1 332 ? 46.919 -23.037 -62.783 1.00 48.94 332 SER A O 1
ATOM 2645 N N . GLY A 1 333 ? 48.732 -24.000 -61.847 1.00 41.16 333 GLY A N 1
ATOM 2646 C CA . GLY A 1 333 ? 49.765 -23.643 -62.824 1.00 41.16 333 GLY A CA 1
ATOM 2647 C C . GLY A 1 333 ? 50.800 -24.754 -62.904 1.00 41.16 333 GLY A C 1
ATOM 2648 O O . GLY A 1 333 ? 51.437 -25.006 -61.858 1.00 41.16 333 GLY A O 1
#

Foldseek 3Di:
DKKKWKKKKDQPLFKIWIWIAIARPPPDAAQDKAWDDPPDHAQVRDTMIMHTHHMGDDDDPVRHQFIATQWIADCNAARDIFGWPQVVVVHTQARRHALRGKTWGAEPVPGTAIDTSNHGDGHHHNQKWKKWKKKKDLPLFKIWIWIAIARPPPDAAQDKAWDDPPDHAQVRDTMIMHTHHIGIDHGCVRHQFIATQWIADCNAARDIFGWDCVVVVHTQARRHALRGKTWGAEPVPGTAIDTSNHGDGHHHNFKKKKWKKKKDLVPQKIWIWIAIARPPPDAAQDKAWDPPPDHDPVRDTMIMHTHHIGMDDGCVRHPPIDIDDIDDGVPDD